Protein AF-A0AAN6GWL1-F1 (afdb_monomer)

Mean predicted aligned error: 5.34 Å

Nearest PDB structures (foldseek):
  1vqw-assembly1_B  TM=9.104E-01  e=9.915E-24  Schizosaccharomyces pombe
  6kbw-assembly1_B  TM=8.852E-01  e=2.634E-17  Myroides profundi
  5gsn-assembly2_D-3  TM=8.853E-01  e=5.146E-17  Roseovarius nubinhibens ISM
  2xlr-assembly2_A  TM=8.830E-01  e=5.812E-17  Methylophaga aminisulfidivorans
  7d4k-assembly1_B  TM=8.833E-01  e=1.005E-16  Candidatus Pelagibacter sp. HTCC7211

Structure (mmCIF, N/CA/C/O backbone):
data_AF-A0AAN6GWL1-F1
#
_entry.id   AF-A0AAN6GWL1-F1
#
loop_
_atom_site.group_PDB
_atom_site.id
_atom_site.type_symbol
_atom_site.label_atom_id
_atom_site.label_alt_id
_atom_site.label_comp_id
_atom_site.label_asym_id
_atom_site.label_entity_id
_atom_site.label_seq_id
_atom_site.pdbx_PDB_ins_code
_atom_site.Cartn_x
_atom_site.Cartn_y
_atom_site.Cartn_z
_atom_site.occupancy
_atom_site.B_iso_or_equiv
_atom_site.auth_seq_id
_atom_site.auth_comp_id
_atom_site.auth_asym_id
_atom_site.auth_atom_id
_atom_site.pdbx_PDB_model_num
ATOM 1 N N . MET A 1 1 ? 25.121 -14.081 9.096 1.00 38.06 1 MET A N 1
ATOM 2 C CA . MET A 1 1 ? 24.487 -14.448 7.811 1.00 38.06 1 MET A CA 1
ATOM 3 C C . MET A 1 1 ? 24.149 -13.140 7.116 1.00 38.06 1 MET A C 1
ATOM 5 O O . MET A 1 1 ? 23.561 -12.314 7.803 1.00 38.06 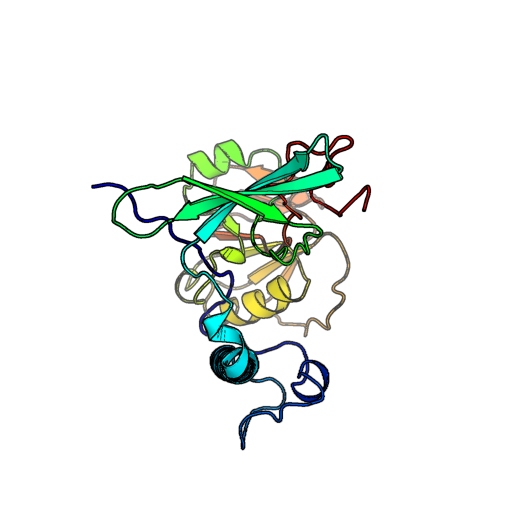1 MET A O 1
ATOM 9 N N . PRO A 1 2 ? 24.552 -12.877 5.863 1.00 47.34 2 PRO A N 1
ATOM 10 C CA . PRO A 1 2 ? 24.060 -11.688 5.172 1.00 47.34 2 PRO A CA 1
ATOM 11 C C . PRO A 1 2 ? 22.536 -11.805 5.034 1.00 47.34 2 PRO A C 1
ATOM 13 O O . PRO A 1 2 ? 22.039 -12.840 4.587 1.00 47.34 2 PRO A O 1
ATOM 16 N N . GLU A 1 3 ? 21.810 -10.794 5.511 1.00 56.44 3 GLU A N 1
ATOM 17 C CA . GLU A 1 3 ? 20.349 -10.732 5.437 1.00 56.44 3 GLU A CA 1
ATOM 18 C C . GLU A 1 3 ? 19.909 -10.745 3.969 1.00 56.44 3 GLU A C 1
ATOM 20 O O . GLU A 1 3 ? 20.404 -9.977 3.143 1.00 56.44 3 GLU A O 1
ATOM 25 N N . GLU A 1 4 ? 19.001 -11.656 3.624 1.00 60.06 4 GLU A N 1
ATOM 26 C CA . GLU A 1 4 ? 18.404 -11.692 2.293 1.00 60.06 4 GLU A CA 1
ATOM 27 C C . GLU A 1 4 ? 17.532 -10.449 2.101 1.00 60.06 4 GLU A C 1
ATOM 29 O O . GLU A 1 4 ? 16.714 -10.116 2.958 1.00 60.06 4 GLU A O 1
ATOM 34 N N . THR A 1 5 ? 17.698 -9.747 0.979 1.00 70.62 5 THR A N 1
ATOM 35 C CA . THR A 1 5 ? 16.850 -8.592 0.673 1.00 70.62 5 THR A CA 1
ATOM 36 C C . THR A 1 5 ? 15.437 -9.077 0.353 1.00 70.62 5 THR A C 1
ATOM 38 O O . THR A 1 5 ? 15.205 -9.714 -0.674 1.00 70.62 5 THR A O 1
ATOM 41 N N . VAL A 1 6 ? 14.483 -8.777 1.236 1.00 78.19 6 VAL A N 1
ATOM 42 C CA . VAL A 1 6 ? 13.072 -9.152 1.074 1.00 78.19 6 VAL A CA 1
ATOM 43 C C . VAL A 1 6 ? 12.289 -7.994 0.458 1.00 78.19 6 VAL A C 1
ATOM 45 O O . VAL A 1 6 ? 12.220 -6.904 1.023 1.00 78.19 6 VAL A O 1
ATOM 48 N N . PHE A 1 7 ? 11.638 -8.248 -0.678 1.00 86.75 7 PHE A N 1
ATOM 49 C CA . PHE A 1 7 ? 10.709 -7.311 -1.314 1.00 86.75 7 PHE A CA 1
ATOM 50 C C . PHE A 1 7 ? 9.275 -7.720 -0.987 1.00 86.75 7 PHE A C 1
ATOM 52 O O . PHE A 1 7 ? 8.747 -8.693 -1.523 1.00 86.75 7 PHE A O 1
ATOM 59 N N . MET A 1 8 ? 8.654 -6.995 -0.060 1.00 90.44 8 MET A N 1
ATOM 60 C CA . MET A 1 8 ? 7.329 -7.331 0.451 1.00 90.44 8 MET A CA 1
ATOM 61 C C . MET A 1 8 ? 6.217 -6.726 -0.414 1.00 90.44 8 MET A C 1
ATOM 63 O O . MET A 1 8 ? 6.145 -5.510 -0.580 1.00 90.44 8 MET A O 1
ATOM 67 N N . THR A 1 9 ? 5.312 -7.579 -0.895 1.00 94.62 9 THR A N 1
ATOM 68 C CA . THR A 1 9 ? 4.071 -7.166 -1.566 1.00 94.62 9 THR A CA 1
ATOM 69 C C . THR A 1 9 ? 3.021 -6.652 -0.564 1.00 94.62 9 THR A C 1
ATOM 71 O O . THR A 1 9 ? 2.968 -7.170 0.556 1.00 94.62 9 THR A O 1
ATOM 74 N N . PRO A 1 10 ? 2.183 -5.660 -0.924 1.00 96.44 10 PRO A N 1
ATOM 75 C CA . PRO A 1 10 ? 1.038 -5.239 -0.114 1.00 96.44 10 PRO A CA 1
ATOM 76 C C . PRO A 1 10 ? -0.204 -6.138 -0.267 1.00 96.44 10 PRO A C 1
ATOM 78 O O . PRO A 1 10 ? -1.204 -5.880 0.396 1.00 96.44 10 PRO A O 1
ATOM 81 N N . LEU A 1 11 ? -0.175 -7.149 -1.149 1.00 97.25 11 LEU A N 1
ATOM 82 C CA . LEU A 1 11 ? -1.297 -8.080 -1.339 1.00 97.25 11 LEU A CA 1
ATOM 83 C C . LEU A 1 11 ? -1.564 -8.900 -0.062 1.00 97.25 11 LEU A C 1
ATOM 85 O O . LEU A 1 11 ? -0.642 -9.190 0.707 1.00 97.25 11 LEU A O 1
ATOM 89 N N . TYR A 1 12 ? -2.821 -9.300 0.125 1.00 96.81 12 TYR A N 1
ATOM 90 C CA . TYR A 1 12 ? -3.314 -10.072 1.267 1.00 96.81 12 TYR A CA 1
ATOM 91 C C . TYR A 1 12 ? -4.193 -11.241 0.817 1.00 96.81 12 TYR A C 1
ATOM 93 O O . TYR A 1 12 ? -4.745 -11.221 -0.281 1.00 96.81 12 TYR A O 1
ATOM 101 N N . ASP A 1 13 ? -4.332 -12.244 1.682 1.00 95.44 13 ASP A N 1
ATOM 102 C CA . ASP A 1 13 ? -4.749 -13.607 1.324 1.00 95.44 13 ASP A CA 1
ATOM 103 C C . ASP A 1 13 ? -6.149 -13.704 0.705 1.00 95.44 13 ASP A C 1
ATOM 105 O O . ASP A 1 13 ? -6.431 -14.606 -0.076 1.00 95.44 13 ASP A O 1
ATOM 109 N N . ARG A 1 14 ? -7.058 -12.800 1.081 1.00 95.00 14 ARG A N 1
ATOM 110 C CA . ARG A 1 14 ? -8.447 -12.796 0.594 1.00 95.00 14 ARG A CA 1
ATOM 111 C C . ARG A 1 14 ? -8.706 -11.737 -0.478 1.00 95.00 14 ARG A C 1
ATOM 113 O O . ARG A 1 14 ? -9.862 -11.477 -0.784 1.00 95.00 14 ARG A O 1
ATOM 120 N N . LEU A 1 15 ? -7.661 -11.104 -1.016 1.00 97.00 15 LEU A N 1
ATOM 121 C CA . LEU A 1 15 ? -7.814 -10.015 -1.976 1.00 97.00 15 LEU A CA 1
ATOM 122 C C . LEU A 1 15 ? -8.441 -10.497 -3.292 1.00 97.00 15 LEU A C 1
ATOM 124 O O . LEU A 1 15 ? -7.884 -11.336 -4.010 1.00 97.00 15 LEU A O 1
ATOM 128 N N . GLU A 1 16 ? -9.542 -9.847 -3.644 1.00 96.44 16 GLU A N 1
ATOM 129 C CA . GLU A 1 16 ? -10.162 -9.865 -4.966 1.00 96.44 16 GLU A CA 1
ATOM 130 C C . GLU A 1 16 ? -9.967 -8.503 -5.637 1.00 96.44 16 GLU A C 1
ATOM 132 O O . GLU A 1 16 ? -9.710 -7.492 -4.976 1.00 96.44 16 GLU A O 1
ATOM 137 N N . THR A 1 17 ? -10.018 -8.457 -6.967 1.00 96.69 17 THR A N 1
ATOM 138 C CA . THR A 1 17 ? -9.869 -7.176 -7.660 1.00 96.69 17 THR A CA 1
ATOM 139 C C . THR A 1 17 ? -11.062 -6.270 -7.394 1.00 96.69 17 THR A C 1
ATOM 141 O O . THR A 1 17 ? -12.203 -6.705 -7.312 1.00 96.69 17 THR A O 1
ATOM 144 N N . ASN A 1 18 ? -10.814 -4.968 -7.322 1.00 94.81 18 ASN A N 1
ATOM 145 C CA . ASN A 1 18 ? -11.862 -3.950 -7.253 1.00 94.81 18 ASN A CA 1
ATOM 146 C C . ASN A 1 18 ? -12.232 -3.384 -8.639 1.00 94.81 18 ASN A C 1
ATOM 148 O O . ASN A 1 18 ? -13.049 -2.471 -8.736 1.00 94.81 18 ASN A O 1
ATOM 152 N N . ILE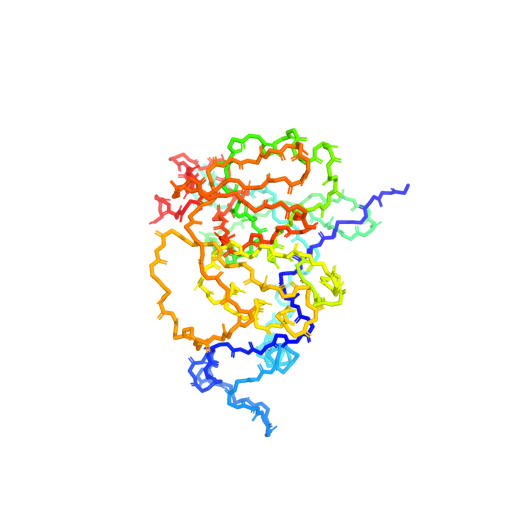 A 1 19 ? -11.623 -3.908 -9.708 1.00 94.31 19 ILE A N 1
ATOM 153 C CA . ILE A 1 19 ? -11.910 -3.574 -11.106 1.00 94.31 19 ILE A CA 1
ATOM 154 C C . ILE A 1 19 ? -12.378 -4.858 -11.807 1.00 94.31 19 ILE A C 1
ATOM 156 O O . ILE A 1 19 ? -11.738 -5.901 -11.623 1.00 94.31 19 ILE A O 1
ATOM 160 N N . PRO A 1 20 ? -13.468 -4.813 -12.599 1.00 96.25 20 PRO A N 1
ATOM 161 C CA . PRO A 1 20 ? -13.892 -5.951 -13.401 1.00 96.25 20 PRO A CA 1
ATOM 162 C C . PRO A 1 20 ? -12.782 -6.405 -14.348 1.00 96.25 20 PRO A C 1
ATOM 164 O O . PRO A 1 20 ? -12.128 -5.579 -14.989 1.00 96.25 20 PRO A O 1
ATOM 167 N N . ARG A 1 21 ? -12.607 -7.719 -14.491 1.00 95.38 21 ARG A N 1
ATOM 168 C CA . ARG A 1 21 ? -11.552 -8.309 -15.326 1.00 95.38 21 ARG A CA 1
ATOM 169 C C . ARG A 1 21 ? -11.522 -7.752 -16.756 1.00 95.38 21 ARG A C 1
ATOM 171 O O . ARG A 1 21 ? -10.447 -7.486 -17.286 1.00 95.38 21 ARG A O 1
ATOM 178 N N . ASP A 1 22 ? -12.692 -7.500 -17.339 1.00 91.81 22 ASP A N 1
ATOM 179 C CA . ASP A 1 22 ? -12.828 -7.083 -18.736 1.00 91.81 22 ASP A CA 1
ATOM 180 C C . ASP A 1 22 ? -12.376 -5.623 -18.939 1.00 91.81 22 ASP A C 1
ATOM 182 O O . ASP A 1 22 ? -12.117 -5.212 -20.063 1.00 91.81 22 ASP A O 1
ATOM 186 N N . LEU A 1 23 ? -12.246 -4.846 -17.852 1.00 96.19 23 LEU A N 1
ATOM 187 C CA . LEU A 1 23 ? -11.745 -3.468 -17.874 1.00 96.19 23 LEU A CA 1
ATOM 188 C C . LEU A 1 23 ? -10.256 -3.351 -17.529 1.00 96.19 23 LEU A C 1
ATOM 190 O O . LEU A 1 23 ? -9.635 -2.359 -17.899 1.00 96.19 23 LEU A O 1
ATOM 194 N N . MET A 1 24 ? -9.687 -4.314 -16.798 1.00 95.88 24 MET A N 1
ATOM 195 C CA . MET A 1 24 ? -8.281 -4.259 -16.361 1.00 95.88 24 MET A CA 1
ATOM 196 C C . MET A 1 24 ? -7.328 -5.133 -17.187 1.00 95.88 24 MET A C 1
ATOM 198 O O . MET A 1 24 ? -6.116 -5.024 -17.018 1.00 95.88 24 MET A O 1
ATOM 202 N N . GLY A 1 25 ? -7.853 -6.036 -18.020 1.00 95.44 25 GLY A N 1
ATOM 203 C CA . GLY A 1 25 ? -7.045 -6.906 -18.875 1.00 95.44 25 GLY A CA 1
ATOM 204 C C . GLY A 1 25 ? -6.354 -6.153 -20.016 1.00 95.44 25 GLY A C 1
ATOM 205 O O . GLY A 1 25 ? -6.826 -5.111 -20.468 1.00 95.44 25 GLY A O 1
ATOM 206 N N . PHE A 1 26 ? -5.246 -6.710 -20.504 1.00 96.12 26 PHE A N 1
ATOM 207 C CA . PHE A 1 26 ? -4.648 -6.311 -21.776 1.00 96.12 26 PHE A CA 1
ATOM 208 C C . PHE A 1 26 ? -5.586 -6.676 -22.932 1.00 96.12 26 PHE A C 1
ATOM 210 O O . PHE A 1 26 ? -6.284 -7.689 -22.885 1.00 96.12 26 PHE A O 1
ATOM 217 N N . SER A 1 27 ? -5.606 -5.848 -23.978 1.00 95.44 27 SER A N 1
ATOM 218 C CA . SER A 1 27 ? -6.573 -5.966 -25.079 1.00 95.44 27 SER A CA 1
ATOM 219 C C . SER A 1 27 ? -6.343 -7.162 -26.009 1.00 95.44 27 SER A C 1
ATOM 221 O O . SER A 1 27 ? -7.194 -7.454 -26.843 1.00 95.44 27 SER A O 1
ATOM 223 N N . ASP A 1 28 ? -5.192 -7.817 -25.907 1.00 96.38 28 ASP A N 1
ATOM 224 C CA . ASP A 1 28 ? -4.700 -8.880 -26.789 1.00 96.38 28 ASP A CA 1
ATOM 225 C C . ASP A 1 28 ? -4.452 -10.216 -26.063 1.00 96.38 28 ASP A C 1
ATOM 227 O O . ASP A 1 28 ? -3.989 -11.175 -26.682 1.00 96.38 28 ASP A O 1
ATOM 231 N N . LEU A 1 29 ? -4.805 -10.321 -24.774 1.00 95.62 29 LEU A N 1
ATOM 232 C CA . LEU A 1 29 ? -4.764 -11.578 -24.027 1.00 95.62 29 LEU A CA 1
ATOM 233 C C . LEU A 1 29 ? -6.062 -11.824 -23.258 1.00 95.62 29 LEU A C 1
ATOM 235 O O . LEU A 1 29 ? -6.386 -11.111 -22.306 1.00 95.62 29 LEU A O 1
ATOM 239 N N . ASP A 1 30 ? -6.726 -12.928 -23.594 1.00 95.12 30 ASP A N 1
ATOM 240 C CA . ASP A 1 30 ? -7.914 -13.392 -22.885 1.00 95.12 30 ASP A CA 1
ATOM 241 C C . ASP A 1 30 ? -7.601 -13.894 -21.465 1.00 95.12 30 ASP A C 1
ATOM 243 O O . ASP A 1 30 ? -6.621 -14.616 -21.200 1.00 95.12 30 ASP A O 1
ATOM 247 N N . TRP A 1 31 ? -8.514 -13.578 -20.545 1.00 95.44 31 TRP A N 1
ATOM 248 C CA . TRP A 1 31 ? -8.533 -14.140 -19.196 1.00 95.44 31 TRP A CA 1
ATOM 249 C C . TRP A 1 31 ? -8.662 -15.671 -19.221 1.00 95.44 31 TRP A C 1
ATOM 251 O O . TRP A 1 31 ? -9.271 -16.232 -20.137 1.00 95.44 31 TRP A O 1
ATOM 261 N N . PRO A 1 32 ? -8.127 -16.387 -18.210 1.00 90.75 32 PRO A N 1
ATOM 262 C CA . PRO A 1 32 ? -8.401 -17.811 -18.047 1.00 90.75 32 PRO A CA 1
ATOM 263 C C . PRO A 1 32 ? -9.909 -18.101 -18.073 1.00 90.75 32 PRO A C 1
ATOM 265 O O . PRO A 1 32 ? -10.706 -17.327 -17.528 1.00 90.75 32 PRO A O 1
ATOM 268 N N . LYS A 1 33 ? -10.294 -19.232 -18.679 1.00 87.06 33 LYS A N 1
ATOM 269 C CA . LYS A 1 33 ? -11.686 -19.707 -18.662 1.00 87.06 33 LYS A CA 1
ATOM 270 C C . LYS A 1 33 ? -12.183 -19.787 -17.215 1.00 87.06 33 LYS A C 1
ATOM 272 O O . LYS A 1 33 ? -11.402 -20.078 -16.314 1.00 87.06 33 LYS A O 1
ATOM 277 N N . ASP A 1 34 ? -13.460 -19.479 -17.007 1.00 88.94 34 ASP A N 1
ATOM 278 C CA . ASP A 1 34 ? -14.118 -19.504 -15.692 1.00 88.94 34 ASP A CA 1
ATOM 279 C C . ASP A 1 34 ? -13.546 -18.532 -14.645 1.00 88.94 34 ASP A C 1
ATOM 281 O O . ASP A 1 34 ? -13.831 -18.657 -13.454 1.00 88.94 34 ASP A O 1
ATOM 285 N N . SER A 1 35 ? -12.779 -17.517 -15.067 1.00 93.12 35 SER A N 1
ATOM 286 C CA . SER A 1 35 ? -12.409 -16.424 -14.163 1.00 93.12 35 SER A CA 1
ATOM 287 C C . SER A 1 35 ? -13.675 -15.793 -13.551 1.00 93.12 35 SER A C 1
ATOM 289 O O . SER A 1 35 ? -14.750 -15.788 -14.154 1.00 93.12 35 SER A O 1
ATOM 291 N N . GLN A 1 36 ? -13.569 -15.226 -12.355 1.00 94.69 36 GLN A N 1
ATOM 292 C CA . GLN A 1 36 ? -14.661 -14.429 -11.784 1.00 94.69 36 GLN A CA 1
ATOM 293 C C . GLN A 1 36 ? -14.702 -13.042 -12.445 1.00 94.69 36 GLN A C 1
ATOM 295 O O . GLN A 1 36 ? -13.728 -12.642 -13.087 1.00 94.69 36 GLN A O 1
ATOM 300 N N . LEU A 1 37 ? -15.809 -12.301 -12.297 1.00 96.56 37 LEU A N 1
ATOM 301 C CA . LEU A 1 37 ? -15.874 -10.902 -12.750 1.00 96.56 37 LEU A CA 1
ATOM 302 C C . LEU A 1 37 ? -14.821 -10.046 -12.026 1.00 96.56 37 LEU A C 1
ATOM 304 O O . LEU A 1 37 ? -14.142 -9.247 -12.662 1.00 96.56 37 LEU A O 1
ATOM 308 N N . PHE A 1 38 ? -14.662 -10.284 -10.724 1.00 97.06 38 PHE A N 1
ATOM 309 C CA . PHE A 1 38 ? -13.627 -9.724 -9.860 1.00 97.06 38 PHE A CA 1
ATOM 310 C C . PHE A 1 38 ? -12.714 -10.869 -9.394 1.00 97.06 38 PHE A C 1
ATOM 312 O O . PHE A 1 38 ? -12.995 -11.511 -8.384 1.00 97.06 38 PHE A O 1
ATOM 319 N N . PRO A 1 39 ? -11.701 -11.257 -10.187 1.00 96.88 39 PRO A N 1
ATOM 320 C CA . PRO A 1 39 ? -10.871 -12.415 -9.876 1.00 96.88 39 PRO A CA 1
ATOM 321 C C . PRO A 1 39 ? -10.019 -12.210 -8.617 1.00 96.88 39 PRO A C 1
ATOM 323 O O . PRO A 1 39 ? -9.687 -11.089 -8.233 1.00 96.88 39 PRO A O 1
ATOM 326 N N . ARG A 1 40 ? -9.595 -13.322 -8.008 1.00 96.62 40 ARG A N 1
ATOM 327 C CA . ARG A 1 40 ? -8.600 -13.311 -6.929 1.00 96.62 40 ARG A CA 1
ATOM 328 C C . ARG A 1 40 ? -7.206 -12.983 -7.446 1.00 96.62 40 ARG A C 1
ATOM 330 O O . ARG A 1 40 ? -6.895 -13.197 -8.625 1.00 96.62 40 ARG A O 1
ATOM 337 N N . HIS A 1 41 ? -6.344 -12.509 -6.551 1.00 96.38 41 HIS A N 1
ATOM 338 C CA . HIS A 1 41 ? -4.986 -12.097 -6.900 1.00 96.38 41 HIS A CA 1
ATOM 339 C C . HIS A 1 41 ? -4.140 -13.221 -7.532 1.00 96.38 41 HIS A C 1
ATOM 341 O O . HIS A 1 41 ? -3.246 -12.931 -8.328 1.00 96.38 41 HIS A O 1
ATOM 347 N N . GLU A 1 42 ? -4.406 -14.499 -7.249 1.00 96.25 42 GLU A N 1
ATOM 348 C CA . GLU A 1 42 ? -3.706 -15.629 -7.874 1.00 96.25 42 GLU A CA 1
ATOM 349 C C . GLU A 1 42 ? -4.067 -15.791 -9.352 1.00 96.25 42 GLU A C 1
ATOM 351 O O . GLU A 1 42 ? -3.187 -16.052 -10.173 1.00 96.25 42 GLU A O 1
ATOM 356 N N . THR A 1 43 ? -5.336 -15.584 -9.717 1.00 96.75 43 THR A N 1
ATOM 357 C CA . THR A 1 43 ? -5.773 -15.596 -11.121 1.00 96.75 43 THR A CA 1
ATOM 358 C C . THR A 1 43 ? -5.129 -14.447 -11.894 1.00 96.75 43 THR A C 1
ATOM 360 O O . THR A 1 43 ? -4.682 -14.639 -13.025 1.00 96.75 43 THR A O 1
ATOM 363 N N . VAL A 1 44 ? -5.016 -13.267 -11.275 1.00 97.38 44 VAL A N 1
ATOM 364 C CA . VAL A 1 44 ? -4.313 -12.114 -11.861 1.00 97.38 44 VAL A CA 1
ATOM 365 C C . VAL A 1 44 ? -2.816 -12.395 -12.015 1.00 97.38 44 VAL A C 1
ATOM 367 O O . VAL A 1 44 ? -2.237 -12.082 -13.052 1.00 97.38 44 VAL A O 1
ATOM 370 N N . LEU A 1 45 ? -2.182 -13.028 -11.023 1.00 96.62 45 LEU A N 1
ATOM 371 C CA . LEU A 1 45 ? -0.773 -13.417 -11.108 1.00 96.62 45 LEU A CA 1
ATOM 372 C C . LEU A 1 45 ? -0.523 -14.376 -12.276 1.00 96.62 45 LEU A C 1
ATOM 374 O O . LEU A 1 45 ? 0.453 -14.201 -13.004 1.00 96.62 45 LEU A O 1
ATOM 378 N N . GLU A 1 46 ? -1.385 -15.374 -12.465 1.00 96.00 46 GLU A N 1
ATOM 379 C CA . GLU A 1 46 ? -1.280 -16.299 -13.596 1.00 96.00 46 GLU A CA 1
ATOM 380 C C . GLU A 1 46 ? -1.480 -15.581 -14.936 1.00 96.00 46 GLU A C 1
ATOM 382 O O . GLU A 1 46 ? -0.713 -15.789 -15.875 1.00 96.00 46 GLU A O 1
ATOM 387 N N . TYR A 1 47 ? -2.452 -14.669 -15.012 1.00 97.31 47 TYR A N 1
ATOM 388 C CA . TYR A 1 47 ? -2.677 -13.833 -16.189 1.00 97.31 47 TYR A CA 1
ATOM 389 C C . TYR A 1 47 ? -1.435 -13.004 -16.563 1.00 97.31 47 TYR A C 1
ATOM 391 O O . TYR A 1 47 ? -0.965 -13.077 -17.698 1.00 97.31 47 TYR A O 1
ATOM 399 N N . ILE A 1 48 ? -0.838 -12.294 -15.599 1.00 96.75 48 ILE A N 1
ATOM 400 C CA . ILE A 1 48 ? 0.379 -11.491 -15.814 1.00 96.75 48 ILE A CA 1
ATOM 401 C C . ILE A 1 48 ? 1.568 -12.382 -16.201 1.00 96.75 48 ILE A C 1
ATOM 403 O O . ILE A 1 48 ? 2.353 -12.025 -17.079 1.00 96.75 48 ILE A O 1
ATOM 407 N N . LYS A 1 49 ? 1.710 -13.558 -15.576 1.00 96.62 49 LYS A N 1
ATOM 408 C CA . LYS A 1 49 ? 2.777 -14.515 -15.903 1.00 96.62 49 LYS A CA 1
ATOM 409 C C . LYS A 1 49 ? 2.700 -15.011 -17.340 1.00 96.62 49 LYS A C 1
ATOM 411 O O . LYS A 1 49 ? 3.763 -15.166 -17.937 1.00 96.62 49 LYS A O 1
ATOM 416 N N . ARG A 1 50 ? 1.488 -15.270 -17.846 1.00 96.75 50 ARG A N 1
ATOM 417 C CA . ARG A 1 50 ? 1.231 -15.655 -19.241 1.00 96.75 50 ARG A CA 1
ATOM 418 C C . ARG A 1 50 ? 1.532 -14.504 -20.191 1.00 96.75 50 ARG A C 1
ATOM 420 O O . ARG A 1 50 ? 2.191 -14.724 -21.197 1.00 96.75 50 ARG A O 1
ATOM 427 N N . TYR A 1 51 ? 1.085 -13.298 -19.847 1.00 97.25 51 TYR A N 1
ATOM 428 C CA . TYR A 1 51 ? 1.303 -12.113 -20.672 1.00 97.25 51 TYR A CA 1
ATOM 429 C C . TYR A 1 51 ? 2.787 -11.780 -20.848 1.00 97.25 51 TYR A C 1
ATOM 431 O O . TYR A 1 51 ? 3.204 -11.384 -21.922 1.00 97.25 51 TYR A O 1
ATOM 439 N N . ALA A 1 52 ? 3.598 -11.972 -19.806 1.00 97.25 52 ALA A N 1
ATOM 440 C CA . ALA A 1 52 ? 5.023 -11.657 -19.854 1.00 97.25 52 ALA A CA 1
ATOM 441 C C . ALA A 1 52 ? 5.901 -12.756 -20.483 1.00 97.25 52 ALA A C 1
ATOM 443 O O . ALA A 1 52 ? 7.115 -12.573 -20.541 1.00 97.25 52 ALA A O 1
ATOM 444 N N . GLU A 1 53 ? 5.348 -13.918 -20.855 1.00 96.94 53 GLU A N 1
ATOM 445 C CA . GLU A 1 53 ? 6.128 -15.126 -21.174 1.00 96.94 53 GLU A CA 1
ATOM 446 C C . GLU A 1 53 ? 7.105 -14.926 -22.342 1.00 96.94 53 GLU A C 1
ATOM 448 O O . GLU A 1 53 ? 8.267 -15.327 -22.255 1.00 96.94 53 GLU A O 1
ATOM 453 N N . ASP A 1 54 ? 6.668 -14.249 -23.399 1.00 96.94 54 ASP A N 1
ATOM 454 C CA . ASP A 1 54 ? 7.460 -13.979 -24.600 1.00 96.94 54 ASP A CA 1
ATOM 455 C C . ASP A 1 54 ? 8.633 -13.020 -24.343 1.00 96.94 54 ASP A C 1
ATOM 457 O O . ASP A 1 54 ? 9.691 -13.173 -24.953 1.00 96.94 54 ASP A O 1
ATOM 461 N N . ILE A 1 55 ? 8.506 -12.098 -23.386 1.00 97.12 55 ILE A N 1
ATOM 462 C CA . ILE A 1 55 ? 9.552 -11.131 -23.020 1.00 97.12 55 ILE A CA 1
ATOM 463 C C . ILE A 1 55 ? 10.404 -11.555 -21.821 1.00 97.12 55 ILE A C 1
ATOM 465 O O . ILE A 1 55 ? 11.360 -10.854 -21.485 1.00 97.12 55 ILE A O 1
ATOM 469 N N . ARG A 1 56 ? 10.125 -12.691 -21.165 1.00 96.81 56 ARG A N 1
ATOM 470 C CA . ARG A 1 56 ? 10.864 -13.112 -19.952 1.00 96.81 56 ARG A CA 1
ATOM 471 C C . ARG A 1 56 ? 12.372 -13.162 -20.137 1.00 96.81 56 ARG A C 1
ATOM 473 O O . ARG A 1 56 ? 13.110 -12.830 -19.215 1.00 96.81 56 ARG A O 1
ATOM 480 N N . HIS A 1 57 ? 12.822 -13.560 -21.322 1.00 97.12 57 HIS A N 1
ATOM 481 C CA . HIS A 1 57 ? 14.238 -13.655 -21.667 1.00 97.12 57 HIS A CA 1
ATOM 482 C C . HIS A 1 57 ? 14.957 -12.291 -21.699 1.00 97.12 57 HIS A C 1
ATOM 484 O O . HIS A 1 57 ? 16.184 -12.252 -21.643 1.00 97.12 57 HIS A O 1
ATOM 490 N N . LEU A 1 58 ? 14.211 -11.183 -21.754 1.00 97.62 58 LEU A N 1
ATOM 491 C CA . LEU A 1 58 ? 14.729 -9.814 -21.696 1.00 97.62 58 LEU A CA 1
ATOM 492 C C . LEU A 1 58 ? 14.822 -9.277 -20.256 1.00 97.62 58 LEU A C 1
ATOM 494 O O . LEU A 1 58 ? 15.453 -8.247 -20.022 1.00 97.62 58 LEU A O 1
ATOM 498 N N . ILE A 1 59 ? 14.200 -9.949 -19.281 1.00 97.00 59 ILE A N 1
ATOM 499 C CA . ILE A 1 59 ? 14.083 -9.465 -17.902 1.00 97.00 59 ILE A CA 1
ATOM 500 C C . ILE A 1 59 ? 15.253 -9.973 -17.055 1.00 97.00 59 ILE A C 1
ATOM 502 O O . ILE A 1 59 ? 15.484 -11.175 -16.919 1.00 97.00 59 ILE A O 1
ATOM 506 N N . ARG A 1 60 ? 15.950 -9.047 -16.390 1.00 94.50 60 ARG A N 1
ATOM 507 C CA . ARG A 1 60 ? 16.965 -9.369 -15.378 1.00 94.50 60 ARG A CA 1
ATOM 508 C C . ARG A 1 60 ? 16.336 -9.385 -13.985 1.00 94.50 60 ARG A C 1
ATOM 510 O O . ARG A 1 60 ? 16.160 -8.350 -13.346 1.00 94.50 60 ARG A O 1
ATOM 517 N N . TYR A 1 61 ? 15.946 -10.573 -13.531 1.00 93.00 61 TYR A N 1
ATOM 518 C CA . TYR A 1 61 ? 15.405 -10.773 -12.184 1.00 93.00 61 TYR A CA 1
ATOM 519 C C . TYR A 1 61 ? 16.489 -10.661 -11.107 1.00 93.00 61 TYR A C 1
ATOM 521 O O . TYR A 1 61 ? 17.664 -10.889 -11.372 1.00 93.00 61 TYR A O 1
ATOM 529 N N . LYS A 1 62 ? 16.073 -10.387 -9.860 1.00 90.94 62 LYS A N 1
ATOM 530 C CA . LYS A 1 62 ? 16.978 -10.229 -8.701 1.00 90.94 62 LYS A CA 1
ATOM 531 C C . LYS A 1 62 ? 18.045 -9.150 -8.927 1.00 90.94 62 LYS A C 1
ATOM 533 O O . LYS A 1 62 ? 19.151 -9.237 -8.405 1.00 90.94 62 LYS A O 1
ATOM 538 N N . THR A 1 63 ? 17.689 -8.111 -9.674 1.00 93.25 63 THR A N 1
ATOM 539 C CA . THR A 1 63 ? 18.552 -6.972 -9.970 1.00 93.25 63 THR A CA 1
ATOM 540 C C . THR A 1 63 ? 17.888 -5.705 -9.444 1.00 93.25 63 THR A C 1
ATOM 542 O O . THR A 1 63 ? 16.831 -5.303 -9.923 1.00 93.25 63 THR A O 1
ATOM 545 N N . GLN A 1 64 ? 18.485 -5.083 -8.430 1.00 93.69 64 GLN A N 1
ATOM 546 C CA . GLN A 1 64 ? 18.024 -3.809 -7.885 1.00 93.69 64 GLN A CA 1
ATOM 547 C C . GLN A 1 64 ? 18.715 -2.659 -8.618 1.00 93.69 64 GLN A C 1
ATOM 549 O O . GLN A 1 64 ? 19.942 -2.614 -8.668 1.00 93.69 64 GLN A O 1
ATOM 554 N N . VAL A 1 65 ? 17.943 -1.702 -9.132 1.00 95.62 65 VAL A N 1
ATOM 555 C CA . VAL A 1 65 ? 18.484 -0.430 -9.630 1.00 95.62 65 VAL A CA 1
ATOM 556 C C . VAL A 1 65 ? 18.819 0.468 -8.438 1.00 95.62 65 VAL A C 1
ATOM 558 O O . VAL A 1 65 ? 17.976 0.692 -7.569 1.00 95.62 65 VAL A O 1
ATOM 561 N N . LEU A 1 66 ? 20.059 0.948 -8.383 1.00 94.06 66 LEU A N 1
ATOM 562 C CA . LEU A 1 66 ? 20.596 1.773 -7.299 1.00 94.06 66 LEU A CA 1
ATOM 563 C C . LEU A 1 66 ? 20.656 3.256 -7.659 1.00 94.06 66 LEU A C 1
ATOM 565 O O . LEU A 1 66 ? 20.479 4.099 -6.781 1.00 94.06 66 LEU A O 1
ATOM 569 N N . ASP A 1 67 ? 20.960 3.559 -8.920 1.00 95.50 67 ASP A N 1
ATOM 570 C CA . ASP A 1 67 ? 21.106 4.922 -9.423 1.00 95.50 67 ASP A CA 1
ATOM 571 C C . ASP A 1 67 ? 20.846 4.959 -10.931 1.00 95.50 67 ASP A C 1
ATOM 573 O O . ASP A 1 67 ? 21.198 4.021 -11.652 1.00 95.50 67 ASP A O 1
ATOM 577 N N . VAL A 1 68 ? 20.230 6.038 -11.395 1.00 96.25 68 VAL A N 1
ATOM 578 C CA . VAL A 1 68 ? 20.035 6.361 -12.804 1.00 96.25 68 VAL A CA 1
ATOM 579 C C . VAL A 1 68 ? 20.353 7.840 -12.980 1.00 96.25 68 VAL A C 1
ATOM 581 O O . VAL A 1 68 ? 19.700 8.688 -12.374 1.00 96.25 68 VAL A O 1
ATOM 584 N N . CYS A 1 69 ? 21.340 8.151 -13.814 1.00 94.38 69 CYS A N 1
ATOM 585 C CA . CYS A 1 69 ? 21.781 9.523 -14.057 1.00 94.38 69 CYS A CA 1
ATOM 586 C C . CYS A 1 69 ? 22.153 9.758 -15.519 1.00 94.38 69 CYS A C 1
ATOM 588 O O . CYS A 1 69 ? 22.606 8.847 -16.217 1.00 94.38 69 CYS A O 1
ATOM 590 N N . LEU A 1 70 ? 21.982 11.004 -15.963 1.00 92.94 70 LEU A N 1
ATOM 591 C CA . LEU A 1 70 ? 22.434 11.441 -17.275 1.00 92.94 70 LEU A CA 1
ATOM 592 C C . LEU A 1 70 ? 23.960 11.599 -17.272 1.00 92.94 70 LEU A C 1
ATOM 594 O O . LEU A 1 70 ? 24.555 12.112 -16.322 1.00 92.94 70 LEU A O 1
ATOM 598 N N . THR A 1 71 ? 24.599 11.126 -18.330 1.00 92.00 71 THR A N 1
ATOM 599 C CA . THR A 1 71 ? 26.034 11.249 -18.568 1.00 92.00 71 THR A CA 1
ATOM 600 C C . THR A 1 71 ? 26.351 12.487 -19.409 1.00 92.00 71 THR A C 1
ATOM 602 O O . THR A 1 71 ? 25.465 13.092 -20.011 1.00 92.00 71 THR A O 1
ATOM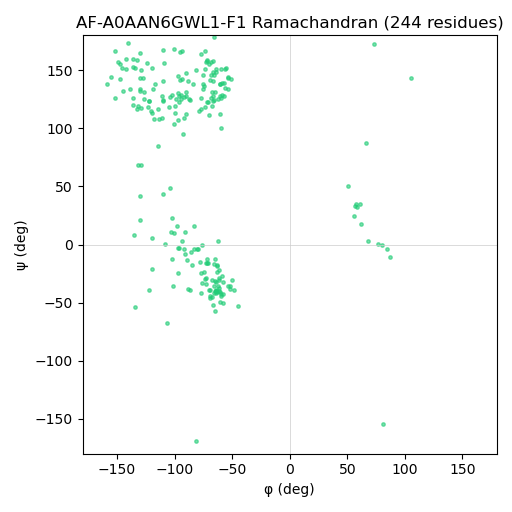 605 N N . GLU A 1 72 ? 27.630 12.868 -19.473 1.00 91.12 72 GLU A N 1
ATOM 606 C CA . GLU A 1 72 ? 28.087 14.017 -20.275 1.00 91.12 72 GLU A CA 1
ATOM 607 C C . GLU A 1 72 ? 27.814 13.842 -21.780 1.00 91.12 72 GLU A C 1
ATOM 609 O O . GLU A 1 72 ? 27.574 14.821 -22.480 1.00 91.12 72 GLU A O 1
ATOM 614 N N . ASP A 1 73 ? 27.789 12.601 -22.275 1.00 92.94 73 ASP A N 1
ATOM 615 C CA . ASP A 1 73 ? 27.439 12.241 -23.655 1.00 92.94 73 ASP A CA 1
ATOM 616 C C . ASP A 1 73 ? 25.921 12.131 -23.900 1.00 92.94 73 ASP A C 1
ATOM 618 O O . ASP A 1 73 ? 25.501 11.576 -24.913 1.00 92.94 73 ASP A O 1
ATOM 622 N N . ALA A 1 74 ? 25.095 12.673 -22.997 1.00 92.56 74 ALA A N 1
ATOM 623 C CA . ALA A 1 74 ? 23.633 12.683 -23.083 1.00 92.56 74 ALA A CA 1
ATOM 624 C C . ALA A 1 74 ? 22.991 11.283 -23.165 1.00 92.56 74 ALA A C 1
ATOM 626 O O . ALA A 1 74 ? 21.932 11.107 -23.770 1.00 92.56 74 ALA A O 1
ATOM 627 N N . ARG A 1 75 ? 23.612 10.286 -22.524 1.00 96.19 75 ARG A N 1
ATOM 628 C CA . ARG A 1 75 ? 23.066 8.933 -22.344 1.00 96.19 75 ARG A CA 1
ATOM 629 C C . ARG A 1 75 ? 22.708 8.702 -20.880 1.00 96.19 75 ARG A C 1
ATOM 631 O O . ARG A 1 75 ? 23.080 9.466 -19.995 1.00 96.19 75 ARG A O 1
ATOM 638 N N . TRP A 1 76 ? 21.978 7.635 -20.597 1.00 96.31 76 TRP A N 1
ATOM 639 C CA . TRP A 1 76 ? 21.593 7.268 -19.239 1.00 96.31 76 TRP A CA 1
ATOM 640 C C . TRP A 1 76 ? 22.494 6.173 -18.703 1.00 96.31 76 TRP A C 1
ATOM 642 O O . TRP A 1 76 ? 22.514 5.070 -19.244 1.00 96.31 76 TRP A O 1
ATOM 652 N N . ARG A 1 77 ? 23.203 6.445 -17.610 1.00 96.94 77 ARG A N 1
ATOM 653 C CA . ARG A 1 77 ? 23.918 5.425 -16.843 1.00 96.94 77 ARG A CA 1
ATOM 654 C C . ARG A 1 77 ? 22.971 4.821 -15.821 1.00 96.94 77 ARG A C 1
ATOM 656 O O . ARG A 1 77 ? 22.405 5.545 -15.006 1.00 96.94 77 ARG A O 1
ATOM 663 N N . VAL A 1 78 ? 22.832 3.502 -15.841 1.00 97.50 78 VAL A N 1
ATOM 664 C CA . VAL A 1 78 ? 22.020 2.743 -14.889 1.00 97.50 78 VAL A CA 1
ATOM 665 C C . VAL A 1 78 ? 22.946 1.870 -14.060 1.00 97.50 78 VAL A C 1
ATOM 667 O O . VAL A 1 78 ? 23.603 0.965 -14.578 1.00 97.50 78 VAL A O 1
ATOM 670 N N . LYS A 1 79 ? 22.982 2.134 -12.757 1.00 96.44 79 LYS A N 1
ATOM 671 C CA . LYS A 1 79 ? 23.723 1.345 -11.781 1.00 96.44 79 LYS A CA 1
ATOM 672 C C . LYS A 1 79 ? 22.799 0.333 -11.128 1.00 96.44 79 LYS A C 1
ATOM 674 O O . LYS A 1 79 ? 21.754 0.692 -10.584 1.00 96.44 79 LYS A O 1
ATOM 679 N N . THR A 1 80 ? 23.198 -0.931 -11.131 1.00 95.56 80 THR A N 1
ATOM 680 C CA . THR A 1 80 ? 22.413 -2.037 -10.583 1.00 95.56 80 THR A CA 1
ATOM 681 C C . THR A 1 80 ? 23.224 -2.909 -9.636 1.00 95.56 80 THR A C 1
ATOM 683 O O . THR A 1 80 ? 24.451 -2.834 -9.598 1.00 95.56 80 THR A O 1
ATOM 686 N N . ARG A 1 81 ? 22.531 -3.735 -8.854 1.00 92.31 81 ARG A N 1
ATOM 687 C CA . ARG A 1 81 ? 23.110 -4.708 -7.930 1.00 92.31 81 ARG A CA 1
ATOM 688 C C . ARG A 1 81 ? 22.337 -6.017 -7.984 1.00 92.31 81 ARG A C 1
ATOM 690 O O . ARG A 1 81 ? 21.109 -6.006 -7.898 1.00 92.31 81 ARG A O 1
ATOM 697 N N . ASP A 1 82 ? 23.054 -7.132 -8.063 1.00 90.31 82 ASP A N 1
ATOM 698 C CA . ASP A 1 82 ? 22.469 -8.456 -7.841 1.00 90.31 82 ASP A CA 1
ATOM 699 C C . ASP A 1 82 ? 22.134 -8.629 -6.348 1.00 90.31 82 ASP A C 1
ATOM 701 O O . ASP A 1 82 ? 22.996 -8.461 -5.481 1.00 90.31 82 ASP A O 1
ATOM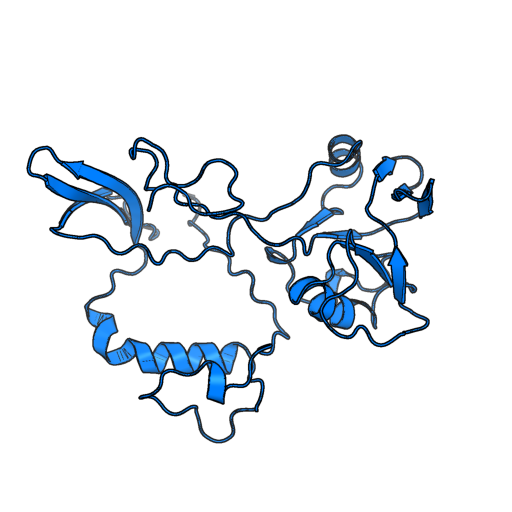 705 N N . VAL A 1 83 ? 20.865 -8.913 -6.047 1.00 88.31 83 VAL A N 1
ATOM 706 C CA . VAL A 1 83 ? 20.353 -9.108 -4.676 1.00 88.31 83 VAL A CA 1
ATOM 707 C C . VAL A 1 83 ? 20.194 -10.587 -4.303 1.00 88.31 83 VAL A C 1
ATOM 709 O O . VAL A 1 83 ? 19.597 -10.917 -3.277 1.00 88.31 83 VAL A O 1
ATOM 712 N N . SER A 1 84 ? 20.705 -11.506 -5.120 1.00 83.06 84 SER A N 1
ATOM 713 C CA . SER A 1 84 ? 20.784 -12.924 -4.788 1.00 83.06 84 SER A CA 1
ATOM 714 C C . SER A 1 84 ? 21.868 -13.201 -3.735 1.00 83.06 84 SER A C 1
ATOM 716 O O . SER A 1 84 ? 22.808 -12.434 -3.536 1.00 83.06 84 SER A O 1
ATOM 718 N N . ARG A 1 85 ? 21.728 -14.323 -3.015 1.00 64.12 85 ARG A N 1
ATOM 719 C CA . ARG A 1 85 ? 22.521 -14.683 -1.821 1.00 64.12 85 ARG A CA 1
ATOM 720 C C . ARG A 1 85 ? 24.037 -14.867 -2.052 1.00 64.12 85 ARG A C 1
ATOM 722 O O . ARG A 1 85 ? 24.731 -15.245 -1.109 1.00 64.12 85 ARG A O 1
ATOM 729 N N . GLN A 1 86 ? 24.574 -14.650 -3.254 1.00 57.06 86 GLN A N 1
ATOM 730 C CA . GLN A 1 86 ? 25.993 -14.866 -3.551 1.00 57.06 86 GLN A CA 1
ATOM 731 C C . GLN A 1 86 ? 26.615 -13.694 -4.311 1.00 57.06 86 GLN A C 1
ATOM 733 O O . GLN A 1 86 ? 26.280 -13.448 -5.459 1.00 57.06 86 GLN A O 1
ATOM 738 N N . GLY A 1 87 ? 27.592 -13.042 -3.672 1.00 59.78 87 GLY A N 1
ATOM 739 C CA . GLY A 1 87 ? 28.483 -12.071 -4.305 1.00 59.78 87 GLY A CA 1
ATOM 740 C C . GLY A 1 87 ? 27.769 -10.808 -4.773 1.00 59.78 87 GLY A C 1
ATOM 741 O O . GLY A 1 87 ? 27.403 -10.701 -5.935 1.00 59.78 87 GLY A O 1
ATOM 742 N N . VAL A 1 88 ? 27.640 -9.825 -3.877 1.00 66.94 88 VAL A N 1
ATOM 743 C CA . VAL A 1 88 ? 27.144 -8.485 -4.218 1.00 66.94 88 VAL A CA 1
ATOM 744 C C . VAL A 1 88 ? 28.074 -7.875 -5.266 1.00 66.94 88 VAL A C 1
ATOM 746 O O . VAL A 1 88 ? 29.160 -7.397 -4.940 1.00 66.94 88 VAL A O 1
ATOM 749 N N . LYS A 1 89 ? 27.665 -7.925 -6.532 1.00 81.12 89 LYS A N 1
ATOM 750 C CA . LYS A 1 89 ? 28.332 -7.228 -7.627 1.00 81.12 89 LYS A CA 1
ATOM 751 C C . LYS A 1 89 ? 27.431 -6.109 -8.105 1.00 81.12 89 LYS A C 1
ATOM 753 O O . LYS A 1 89 ? 26.245 -6.311 -8.369 1.00 81.12 89 LYS A O 1
ATOM 758 N N . GLU A 1 90 ? 28.014 -4.922 -8.162 1.00 91.75 90 GLU A N 1
ATOM 759 C CA . GLU A 1 90 ? 27.396 -3.779 -8.810 1.00 91.75 90 GLU A CA 1
ATOM 760 C C . GLU A 1 90 ? 27.789 -3.783 -10.285 1.00 91.75 90 GLU A C 1
ATOM 762 O O . GLU A 1 90 ? 28.922 -4.118 -10.636 1.00 91.75 90 GLU A O 1
ATOM 767 N N . HIS A 1 91 ? 26.836 -3.434 -11.136 1.00 93.69 91 HIS A N 1
ATOM 768 C CA . HIS A 1 91 ? 27.000 -3.366 -12.579 1.00 93.69 91 HIS A CA 1
ATOM 769 C C . HIS A 1 91 ? 26.534 -2.000 -13.065 1.00 93.69 91 HIS A C 1
ATOM 771 O O . HIS A 1 91 ? 25.556 -1.460 -12.547 1.00 93.69 91 HIS A O 1
ATOM 777 N N . GLU A 1 92 ? 27.219 -1.454 -14.063 1.00 95.75 92 GLU A N 1
ATOM 778 C CA . GLU A 1 92 ? 26.849 -0.197 -14.706 1.00 95.75 92 GLU A CA 1
ATOM 779 C C . GLU A 1 92 ? 26.752 -0.408 -16.211 1.00 95.75 92 GLU A C 1
ATOM 781 O O . GLU A 1 92 ? 27.652 -0.978 -16.828 1.00 95.75 92 GLU A O 1
ATOM 786 N N . GLU A 1 93 ? 25.654 0.060 -16.791 1.00 96.81 93 GLU A N 1
ATOM 787 C CA . GLU A 1 93 ? 25.388 0.017 -18.227 1.00 96.81 93 GLU A CA 1
ATOM 788 C C . GLU A 1 93 ? 24.821 1.359 -18.687 1.00 96.81 93 GLU A C 1
ATOM 790 O O . GLU A 1 93 ? 24.203 2.084 -17.901 1.00 96.81 93 GLU A O 1
ATOM 795 N N . THR A 1 94 ? 25.047 1.697 -19.958 1.00 97.75 94 THR A N 1
ATOM 796 C CA . THR A 1 94 ? 24.537 2.926 -20.569 1.00 97.75 94 THR A CA 1
ATOM 797 C C . THR A 1 94 ? 23.449 2.634 -21.593 1.00 97.75 94 THR A C 1
ATOM 799 O O . THR A 1 94 ? 23.534 1.678 -22.363 1.00 97.75 94 THR A O 1
ATOM 802 N N . PHE A 1 95 ? 22.423 3.481 -21.602 1.00 97.81 95 PHE A N 1
ATOM 803 C CA . PHE A 1 95 ? 21.239 3.355 -22.445 1.00 97.81 95 PHE A CA 1
ATOM 804 C C . PHE A 1 95 ? 20.901 4.699 -23.082 1.00 97.81 95 PHE A C 1
ATOM 806 O O . PHE A 1 95 ? 21.161 5.752 -22.506 1.00 97.81 95 PHE A O 1
ATOM 813 N N . ASP A 1 96 ? 20.280 4.673 -24.257 1.00 97.44 96 ASP A N 1
ATOM 814 C CA . ASP A 1 96 ? 19.837 5.901 -24.933 1.00 97.44 96 ASP A CA 1
ATOM 815 C C . ASP A 1 96 ? 18.555 6.471 -24.304 1.00 97.44 96 ASP A C 1
ATOM 817 O O . ASP A 1 96 ? 18.307 7.672 -24.358 1.00 97.44 96 ASP A O 1
ATOM 821 N N . ALA A 1 97 ? 17.757 5.620 -23.654 1.00 96.44 97 ALA A N 1
ATOM 822 C CA . ALA A 1 97 ? 16.541 6.001 -22.945 1.00 96.44 97 ALA A CA 1
ATOM 823 C C . ALA A 1 97 ? 16.304 5.098 -21.726 1.00 96.44 97 ALA A C 1
ATOM 825 O O . ALA A 1 97 ? 16.743 3.947 -21.698 1.00 96.44 97 ALA A O 1
ATOM 826 N N . VAL A 1 98 ? 15.565 5.613 -20.740 1.00 95.81 98 VAL 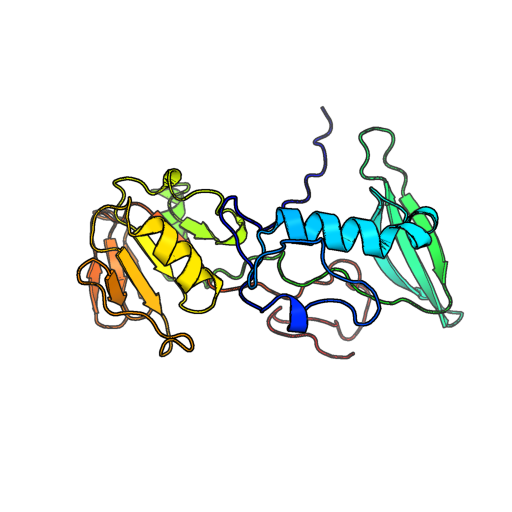A N 1
ATOM 827 C CA . VAL A 1 98 ? 15.121 4.867 -19.554 1.00 95.81 98 VAL A CA 1
ATOM 828 C C . VAL A 1 98 ? 13.622 5.067 -19.358 1.00 95.81 98 VAL A C 1
ATOM 830 O O . VAL A 1 98 ? 13.134 6.193 -19.369 1.00 95.81 98 VAL A O 1
ATOM 833 N N . ILE A 1 99 ? 12.900 3.966 -19.141 1.00 96.19 99 ILE A N 1
ATOM 834 C CA . ILE A 1 99 ? 11.486 3.971 -18.752 1.00 96.19 99 ILE A CA 1
ATOM 835 C C . ILE A 1 99 ? 11.392 3.494 -17.306 1.00 96.19 99 ILE A C 1
ATOM 837 O O . ILE A 1 99 ? 11.863 2.407 -16.966 1.00 96.19 99 ILE A O 1
ATOM 841 N N . VAL A 1 100 ? 10.769 4.302 -16.450 1.00 95.06 100 VAL A N 1
ATOM 842 C CA . VAL A 1 100 ? 10.619 4.002 -15.024 1.00 95.06 100 VAL A CA 1
ATOM 843 C C . VAL A 1 100 ? 9.227 3.437 -14.752 1.00 95.06 100 VAL A C 1
ATOM 845 O O . VAL A 1 100 ? 8.228 4.139 -14.861 1.00 95.06 100 VAL A O 1
ATOM 848 N N . ALA A 1 101 ? 9.173 2.158 -14.371 1.00 96.00 101 ALA A N 1
ATOM 849 C CA . ALA A 1 101 ? 7.939 1.422 -14.076 1.00 96.00 101 ALA A CA 1
ATOM 850 C C . ALA A 1 101 ? 8.011 0.685 -12.720 1.00 96.00 101 ALA A C 1
ATOM 852 O O . ALA A 1 101 ? 7.594 -0.463 -12.593 1.00 96.00 101 ALA A O 1
ATOM 853 N N . ASN A 1 102 ? 8.570 1.326 -11.687 1.00 94.75 102 ASN A N 1
ATOM 854 C CA . ASN A 1 102 ? 8.819 0.707 -10.373 1.00 94.75 102 ASN A CA 1
ATOM 855 C C . ASN A 1 102 ? 7.583 0.611 -9.455 1.00 94.75 102 ASN A C 1
ATOM 857 O O . ASN A 1 102 ? 7.680 0.053 -8.361 1.00 94.75 102 ASN A O 1
ATOM 861 N N . GLY A 1 103 ? 6.439 1.154 -9.880 1.00 94.44 103 GLY A N 1
ATOM 862 C CA . GLY A 1 103 ? 5.216 1.225 -9.078 1.00 94.44 103 GLY A CA 1
ATOM 863 C C . GLY A 1 103 ? 5.280 2.255 -7.941 1.00 94.44 103 GLY A C 1
ATOM 864 O O . GLY A 1 103 ? 6.318 2.851 -7.668 1.00 94.44 103 GLY A O 1
ATOM 865 N N . HIS A 1 104 ? 4.144 2.480 -7.274 1.00 94.19 104 HIS A N 1
ATOM 866 C CA . HIS A 1 104 ? 4.003 3.513 -6.233 1.00 94.19 104 HIS A CA 1
ATOM 867 C C . HIS A 1 104 ? 3.256 3.041 -4.969 1.00 94.19 104 HIS A C 1
ATOM 869 O O . HIS A 1 104 ? 2.996 3.835 -4.074 1.00 94.19 104 HIS A O 1
ATOM 875 N N . PHE A 1 105 ? 2.962 1.742 -4.835 1.00 95.25 105 PHE A N 1
ATOM 876 C CA . PHE A 1 105 ? 2.320 1.162 -3.642 1.00 95.25 105 PHE A CA 1
ATOM 877 C C . PHE A 1 105 ? 3.308 0.404 -2.749 1.00 95.25 105 PHE A C 1
ATOM 879 O O . PHE A 1 105 ? 3.077 -0.740 -2.358 1.00 95.25 105 PHE A O 1
ATOM 886 N N . ASN A 1 106 ? 4.446 1.038 -2.447 1.00 93.38 106 ASN A N 1
ATOM 887 C CA . ASN A 1 106 ? 5.490 0.430 -1.620 1.00 93.38 106 ASN A CA 1
ATOM 888 C C . ASN A 1 106 ? 5.843 1.236 -0.364 1.00 93.38 106 ASN A C 1
ATOM 890 O O . ASN A 1 106 ? 6.060 0.617 0.673 1.00 93.38 106 ASN A O 1
ATOM 894 N N . ILE A 1 107 ? 5.906 2.570 -0.404 1.00 95.31 107 ILE A N 1
ATOM 895 C CA . ILE A 1 107 ? 6.260 3.382 0.775 1.00 95.31 107 ILE A CA 1
ATOM 896 C C . ILE A 1 107 ? 4.977 3.780 1.517 1.00 95.31 107 ILE A C 1
ATOM 898 O O . ILE A 1 107 ? 4.222 4.575 0.965 1.00 95.31 107 ILE A O 1
ATOM 902 N N . PRO A 1 108 ? 4.675 3.222 2.708 1.00 96.62 108 PRO A N 1
ATOM 903 C CA . PRO A 1 108 ? 3.450 3.547 3.439 1.00 96.62 108 PRO A CA 1
ATOM 904 C C . PRO A 1 108 ? 3.339 5.037 3.758 1.00 96.62 108 PRO A C 1
ATOM 906 O O . PRO A 1 108 ? 4.316 5.644 4.193 1.00 96.62 108 PRO A O 1
ATOM 909 N N . CYS A 1 109 ? 2.143 5.599 3.618 1.00 96.00 109 CYS A N 1
ATOM 910 C CA . CYS A 1 109 ? 1.834 6.926 4.135 1.00 96.00 109 CYS A CA 1
ATOM 911 C C . CYS A 1 109 ? 1.151 6.775 5.495 1.00 96.00 109 CYS A C 1
ATOM 913 O O . CYS A 1 109 ? 0.001 6.352 5.551 1.00 96.00 109 CYS A O 1
ATOM 915 N N . ILE A 1 110 ? 1.841 7.096 6.592 1.00 96.31 110 ILE A N 1
ATOM 916 C CA . ILE A 1 110 ? 1.257 7.176 7.941 1.00 96.31 110 ILE A CA 1
ATOM 917 C C . ILE A 1 110 ? 1.409 8.628 8.411 1.00 96.31 110 ILE A C 1
ATOM 919 O O . ILE A 1 110 ? 2.535 9.051 8.678 1.00 96.31 110 ILE A O 1
ATOM 923 N N . PRO A 1 111 ? 0.318 9.412 8.485 1.00 93.38 111 PRO A N 1
ATOM 924 C CA . PRO A 1 111 ? 0.380 10.789 8.959 1.00 93.38 111 PRO A CA 1
ATOM 925 C C . PRO A 1 111 ? 0.882 10.865 10.402 1.00 93.38 111 PRO A C 1
ATOM 927 O O . PRO A 1 111 ? 0.448 10.087 11.252 1.00 93.38 111 PRO A O 1
ATOM 930 N N . ALA A 1 112 ? 1.756 11.830 10.686 1.00 94.75 112 ALA A N 1
ATOM 931 C CA . ALA A 1 112 ? 2.170 12.113 12.052 1.00 94.75 112 ALA A CA 1
ATOM 932 C C . ALA A 1 112 ? 0.973 12.632 12.864 1.00 94.75 112 ALA A C 1
ATOM 934 O O . ALA A 1 112 ? 0.267 13.544 12.435 1.00 94.75 112 ALA A O 1
ATOM 935 N N . VAL A 1 113 ? 0.765 12.060 14.048 1.00 97.81 113 VAL A N 1
ATOM 936 C CA . VAL A 1 113 ? -0.284 12.464 14.990 1.00 97.81 113 VAL A CA 1
ATOM 937 C C . VAL A 1 113 ? 0.352 12.655 16.359 1.00 97.81 113 VAL A C 1
ATOM 939 O O . VAL A 1 113 ? 1.260 11.915 16.745 1.00 97.81 113 VAL A O 1
ATOM 942 N N . LYS A 1 114 ? -0.125 13.646 17.110 1.00 98.62 114 LYS A N 1
ATOM 943 C CA . LYS A 1 114 ? 0.356 13.926 18.464 1.00 98.62 114 LYS A CA 1
ATOM 944 C C . LYS A 1 114 ? 0.276 12.669 19.346 1.00 98.62 114 LYS A C 1
ATOM 946 O O . LYS A 1 114 ? -0.748 11.987 19.351 1.00 98.62 114 LYS A O 1
ATOM 951 N N . GLY A 1 115 ? 1.341 12.375 20.093 1.00 98.31 115 GLY A N 1
ATOM 952 C CA . GLY A 1 115 ? 1.403 11.235 21.018 1.00 98.31 115 GLY A CA 1
ATOM 953 C C . GLY A 1 115 ? 1.695 9.875 20.367 1.00 98.31 115 GLY A C 1
ATOM 954 O O . GLY A 1 115 ? 1.731 8.860 21.063 1.00 98.31 115 GLY A O 1
ATOM 955 N N . MET A 1 116 ? 1.857 9.813 19.037 1.00 97.81 116 MET A N 1
ATOM 956 C CA . MET A 1 116 ? 2.052 8.552 18.309 1.00 97.81 116 MET A CA 1
ATOM 957 C C . MET A 1 116 ? 3.377 7.856 18.663 1.00 97.81 116 MET A C 1
ATOM 959 O O . MET A 1 116 ? 3.424 6.625 18.710 1.00 97.81 116 MET A O 1
ATOM 963 N N . GLU A 1 117 ? 4.448 8.612 18.911 1.00 97.75 117 GLU A N 1
ATOM 964 C CA . GLU A 1 117 ? 5.761 8.058 19.266 1.00 97.75 117 GLU A CA 1
ATOM 965 C C . GLU A 1 117 ? 5.733 7.430 20.667 1.00 97.75 117 GLU A C 1
ATOM 967 O O . GLU A 1 117 ? 6.136 6.277 20.858 1.00 97.75 117 GLU A O 1
ATOM 972 N N . GLU A 1 118 ? 5.158 8.140 21.638 1.00 98.38 118 GLU A N 1
ATOM 973 C CA . GLU A 1 118 ? 4.956 7.654 23.001 1.00 98.38 118 GLU A CA 1
ATOM 974 C C . GLU A 1 118 ? 4.021 6.441 23.026 1.00 98.38 118 GLU A C 1
ATOM 976 O O . GLU A 1 118 ? 4.284 5.466 23.731 1.00 98.38 118 GLU A O 1
ATOM 981 N N . TRP A 1 119 ? 2.957 6.463 22.217 1.00 98.50 119 TRP A N 1
ATOM 982 C CA . TRP A 1 119 ? 2.068 5.320 22.026 1.00 98.50 119 TRP A CA 1
ATOM 983 C C . TRP A 1 119 ? 2.803 4.106 21.465 1.00 98.50 119 TRP A C 1
ATOM 985 O O . TRP A 1 119 ? 2.673 3.011 22.005 1.00 98.50 119 TRP A O 1
ATOM 995 N N . SER A 1 120 ? 3.586 4.284 20.400 1.00 97.50 120 SER A N 1
ATOM 996 C CA . SER A 1 120 ? 4.314 3.189 19.746 1.00 97.50 120 SER A CA 1
ATOM 997 C C . SER A 1 120 ? 5.365 2.575 20.668 1.00 97.50 120 SER A C 1
ATOM 999 O O . SER A 1 120 ? 5.595 1.368 20.623 1.00 97.50 120 SER A O 1
ATOM 1001 N N . THR A 1 121 ? 5.956 3.391 21.543 1.00 98.00 121 THR A N 1
ATOM 1002 C CA . THR A 1 121 ? 6.873 2.937 22.593 1.00 98.00 121 THR A CA 1
ATOM 1003 C C . THR A 1 121 ? 6.139 2.141 23.676 1.00 98.00 121 THR A C 1
ATOM 1005 O O . THR A 1 121 ? 6.611 1.083 24.087 1.00 98.00 121 THR A O 1
ATOM 1008 N N . ALA A 1 122 ? 4.977 2.620 24.132 1.00 98.25 122 ALA A N 1
ATOM 1009 C CA . ALA A 1 122 ? 4.186 1.961 25.173 1.00 98.25 122 ALA A CA 1
ATOM 1010 C C . ALA A 1 122 ? 3.491 0.675 24.688 1.00 98.25 122 ALA A C 1
ATOM 1012 O O . ALA A 1 122 ? 3.348 -0.278 25.455 1.00 98.25 122 ALA A O 1
ATOM 1013 N N . TYR A 1 123 ? 3.073 0.640 23.420 1.00 98.12 123 TYR A N 1
ATOM 1014 C CA . TYR A 1 123 ? 2.305 -0.445 22.808 1.00 98.12 123 TYR A CA 1
ATOM 1015 C C . TYR A 1 123 ? 2.907 -0.869 21.455 1.00 98.12 123 TYR A C 1
ATOM 1017 O O . TYR A 1 123 ? 2.285 -0.649 20.406 1.00 98.12 123 TYR A O 1
ATOM 1025 N N . PRO A 1 124 ? 4.102 -1.491 21.441 1.00 97.56 124 PRO A N 1
ATOM 1026 C CA . PRO A 1 124 ? 4.762 -1.892 20.202 1.00 97.56 124 PRO A CA 1
ATOM 1027 C C . PRO A 1 124 ? 3.879 -2.798 19.336 1.00 97.56 124 PRO A C 1
ATOM 1029 O O . PRO A 1 124 ? 3.246 -3.731 19.829 1.00 97.56 124 PRO A O 1
ATOM 1032 N N . GLY A 1 125 ? 3.828 -2.519 18.031 1.00 96.25 125 GLY A N 1
ATOM 1033 C CA . GLY A 1 125 ? 3.043 -3.294 17.060 1.00 96.25 125 GLY A CA 1
ATOM 1034 C C . GLY A 1 125 ? 1.533 -3.026 17.065 1.00 96.25 125 GLY A C 1
ATOM 1035 O O . GLY A 1 125 ? 0.812 -3.631 16.275 1.00 96.25 125 GLY A O 1
ATOM 1036 N N . SER A 1 126 ? 1.036 -2.120 17.915 1.00 97.75 126 SER A N 1
ATOM 1037 C CA . SER A 1 126 ? -0.385 -1.735 17.919 1.00 97.75 126 SER A CA 1
ATOM 1038 C C . SER A 1 126 ? -0.776 -0.837 16.741 1.00 97.75 126 SER A C 1
ATOM 1040 O O . SER A 1 126 ? -1.940 -0.831 16.356 1.00 97.75 126 SER A O 1
ATOM 1042 N N . ILE A 1 127 ? 0.174 -0.108 16.149 1.00 98.31 127 ILE A N 1
ATOM 1043 C CA . ILE A 1 127 ? -0.021 0.671 14.922 1.00 98.31 127 ILE A CA 1
ATOM 1044 C C . ILE A 1 127 ? 0.591 -0.103 13.753 1.00 98.31 127 ILE A C 1
ATOM 1046 O O . ILE A 1 127 ? 1.750 -0.512 13.808 1.00 98.31 127 ILE A O 1
ATOM 1050 N N . SER A 1 128 ? -0.180 -0.287 12.684 1.00 98.00 128 SER A N 1
ATOM 1051 C CA . SER A 1 128 ? 0.276 -0.920 11.445 1.00 98.00 128 SER A CA 1
ATOM 1052 C C . SER A 1 128 ? -0.297 -0.209 10.218 1.00 98.00 128 SER A C 1
ATOM 1054 O O . SER A 1 128 ? -1.143 0.678 10.331 1.00 98.00 128 SER A O 1
ATOM 1056 N N . HIS A 1 129 ? 0.157 -0.601 9.031 1.00 98.50 129 HIS A N 1
ATOM 1057 C CA . HIS A 1 129 ? -0.325 -0.100 7.746 1.00 98.50 129 HIS A CA 1
ATOM 1058 C C . HIS A 1 129 ? -0.899 -1.238 6.900 1.00 98.50 129 HIS A C 1
ATOM 1060 O O . HIS A 1 129 ? -0.429 -2.371 6.981 1.00 98.50 129 HIS A O 1
ATOM 1066 N N . SER A 1 130 ? -1.847 -0.921 6.017 1.00 98.19 130 SER A N 1
ATOM 1067 C CA . SER A 1 130 ? -2.472 -1.858 5.069 1.00 98.19 130 SER A CA 1
ATOM 1068 C C . SER A 1 130 ? -1.465 -2.693 4.265 1.00 98.19 130 SER A C 1
ATOM 1070 O O . SER A 1 130 ? -1.720 -3.857 3.993 1.00 98.19 130 SER A O 1
ATOM 1072 N N . LYS A 1 131 ? -0.271 -2.153 3.981 1.00 97.50 131 LYS A N 1
ATOM 1073 C CA . LYS A 1 131 ? 0.856 -2.881 3.358 1.00 97.50 131 LYS A CA 1
ATOM 1074 C C . LYS A 1 131 ? 1.205 -4.195 4.078 1.00 97.50 131 LYS A C 1
ATOM 1076 O O . LYS A 1 131 ? 1.613 -5.166 3.441 1.00 97.50 131 LYS A O 1
ATOM 1081 N N . PHE A 1 132 ? 1.089 -4.206 5.402 1.00 97.12 132 PHE A N 1
ATOM 1082 C CA . PHE A 1 132 ? 1.460 -5.326 6.267 1.00 97.12 132 PHE A CA 1
ATOM 1083 C C . PHE A 1 132 ? 0.264 -6.210 6.643 1.00 97.12 132 PHE A C 1
ATOM 1085 O O . PHE A 1 132 ? 0.439 -7.220 7.321 1.00 97.12 132 PHE A O 1
ATOM 1092 N N . TYR A 1 133 ? -0.947 -5.857 6.210 1.00 97.69 133 TYR A N 1
ATOM 1093 C CA . TYR A 1 133 ? -2.130 -6.688 6.400 1.00 97.69 133 TYR A CA 1
ATOM 1094 C C . TYR A 1 133 ? -2.016 -7.985 5.583 1.00 97.69 133 TYR A C 1
ATOM 1096 O O . TYR A 1 133 ? -1.532 -7.961 4.453 1.00 97.69 133 TYR A O 1
ATOM 1104 N N . ARG A 1 134 ? -2.451 -9.119 6.146 1.00 96.50 134 ARG A N 1
ATOM 1105 C CA . ARG A 1 134 ? -2.472 -10.428 5.461 1.00 96.50 134 ARG A CA 1
ATOM 1106 C C . ARG A 1 134 ? -3.789 -11.157 5.663 1.00 96.50 134 ARG A C 1
ATOM 1108 O O . ARG A 1 134 ? -4.442 -11.513 4.691 1.00 96.50 134 ARG A O 1
ATOM 1115 N N . THR A 1 135 ? -4.192 -11.317 6.920 1.00 97.06 135 THR A N 1
ATOM 1116 C CA . THR A 1 135 ? -5.456 -11.954 7.296 1.00 97.06 135 THR A CA 1
ATOM 1117 C C . THR A 1 135 ? -6.150 -11.153 8.398 1.00 97.06 135 THR A C 1
ATOM 1119 O O . THR A 1 135 ? -5.496 -10.372 9.106 1.00 97.06 135 THR A O 1
ATOM 1122 N N . PRO A 1 136 ? -7.473 -11.324 8.579 1.00 96.88 136 PRO A N 1
ATOM 1123 C CA . PRO A 1 136 ? -8.190 -10.689 9.680 1.00 96.88 136 PRO A CA 1
ATOM 1124 C C . PRO A 1 136 ? -7.874 -11.317 11.046 1.00 96.88 136 PRO A C 1
ATOM 1126 O O . PRO A 1 136 ? -8.115 -10.676 12.063 1.00 96.88 136 PRO A O 1
ATOM 1129 N N . ASP A 1 137 ? -7.286 -12.517 11.093 1.00 96.69 137 ASP A N 1
ATOM 1130 C CA . ASP A 1 137 ? -7.086 -13.293 12.330 1.00 96.69 137 ASP A CA 1
ATOM 1131 C C . ASP A 1 137 ? -6.263 -12.539 13.381 1.00 96.69 137 ASP A C 1
ATOM 1133 O O . ASP A 1 137 ? -6.517 -12.641 14.580 1.00 96.69 137 ASP A O 1
ATOM 1137 N N . GLN A 1 138 ? -5.315 -11.706 12.941 1.00 94.62 138 GLN A N 1
ATOM 1138 C CA . GLN A 1 138 ? -4.513 -10.869 13.838 1.00 94.62 138 GLN A CA 1
ATOM 1139 C C . GLN A 1 138 ? -5.333 -9.798 14.586 1.00 94.62 138 GLN A C 1
ATOM 1141 O O . GLN A 1 138 ? -4.816 -9.190 15.528 1.00 94.62 138 GLN A O 1
ATOM 1146 N N . TYR A 1 139 ? -6.583 -9.558 14.184 1.00 97.88 139 TYR A N 1
ATOM 1147 C CA . TYR A 1 139 ? -7.520 -8.602 14.779 1.00 97.88 139 TYR A CA 1
ATOM 1148 C C . TYR A 1 139 ? -8.669 -9.268 15.543 1.00 97.88 139 TYR A C 1
ATOM 1150 O O . TYR A 1 139 ? -9.509 -8.564 16.105 1.00 97.88 139 TYR A O 1
ATOM 1158 N N . ALA A 1 140 ? -8.707 -10.602 15.598 1.00 98.00 140 ALA A N 1
ATOM 1159 C CA . ALA A 1 140 ? -9.772 -11.325 16.275 1.00 98.00 140 ALA A CA 1
ATOM 1160 C C . ALA A 1 140 ? -9.857 -10.934 17.765 1.00 98.00 140 ALA A C 1
ATOM 1162 O O . ALA A 1 140 ? -8.851 -10.932 18.475 1.00 98.00 140 ALA A O 1
ATOM 1163 N N . GLY A 1 141 ? -11.054 -10.568 18.231 1.00 98.12 141 GLY A N 1
ATOM 1164 C CA . GLY A 1 141 ? -11.332 -10.155 19.611 1.00 98.12 141 GLY A CA 1
ATOM 1165 C C . GLY A 1 141 ? -10.718 -8.818 20.048 1.00 98.12 141 GLY A C 1
ATOM 1166 O O . GLY A 1 141 ? -10.875 -8.442 21.205 1.00 98.12 141 GLY A O 1
ATOM 1167 N N . LYS A 1 142 ? -10.035 -8.091 19.156 1.00 98.50 142 LYS A N 1
ATOM 1168 C CA . LYS A 1 142 ? -9.381 -6.807 19.456 1.00 98.50 142 LYS A CA 1
ATOM 1169 C C . LYS A 1 142 ? -10.321 -5.631 19.224 1.00 98.50 142 LYS A C 1
ATOM 1171 O O . LYS A 1 142 ? -11.111 -5.671 18.283 1.00 98.50 142 LYS A O 1
ATOM 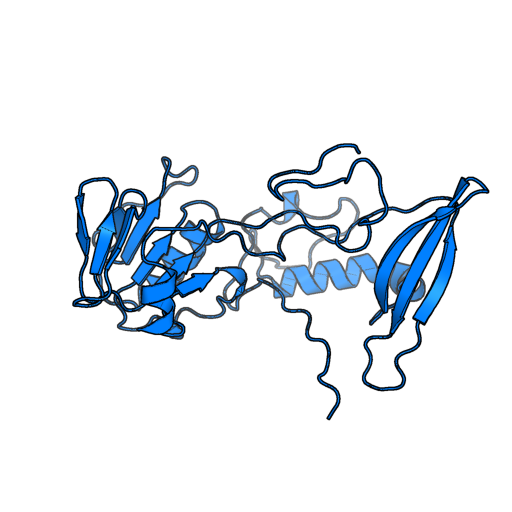1176 N N . LYS A 1 143 ? -10.202 -4.553 19.998 1.00 98.44 143 LYS A N 1
ATOM 1177 C CA . LYS A 1 143 ? -10.827 -3.264 19.653 1.00 98.44 143 LYS A CA 1
ATOM 1178 C C . LYS A 1 143 ? -9.988 -2.544 18.594 1.00 98.44 143 LYS A C 1
ATOM 1180 O O . LYS A 1 143 ? -8.838 -2.185 18.851 1.00 98.44 143 LYS A O 1
ATOM 1185 N N . VAL A 1 144 ? -10.542 -2.357 17.396 1.00 98.69 144 VAL A N 1
ATOM 1186 C CA . VAL A 1 144 ? -9.775 -1.918 16.216 1.00 98.69 144 VAL A CA 1
ATOM 1187 C C . VAL A 1 144 ? -10.249 -0.568 15.693 1.00 98.69 144 VAL A C 1
ATOM 1189 O O . VAL A 1 144 ? -11.449 -0.331 15.562 1.00 98.69 144 VAL A O 1
ATOM 1192 N N . ILE A 1 145 ? -9.288 0.284 15.332 1.00 98.56 145 ILE A N 1
ATOM 1193 C CA . ILE A 1 145 ? -9.507 1.475 14.509 1.00 98.56 145 ILE A CA 1
ATOM 1194 C C . ILE A 1 145 ? -8.876 1.248 13.134 1.00 98.56 145 ILE A C 1
ATOM 1196 O O . ILE A 1 145 ? -7.673 1.012 13.034 1.00 98.56 145 ILE A O 1
ATOM 1200 N N . VAL A 1 146 ? -9.657 1.363 12.065 1.00 98.25 146 VAL A N 1
ATOM 1201 C CA . VAL A 1 146 ? -9.155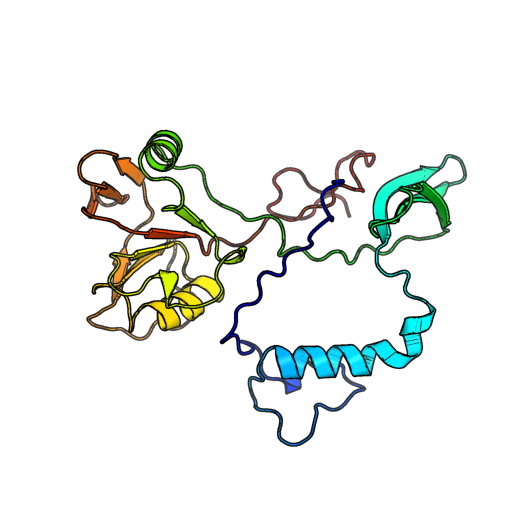 1.460 10.687 1.00 98.25 146 VAL A CA 1
ATOM 1202 C C . VAL A 1 146 ? -9.157 2.931 10.282 1.00 98.25 146 VAL A C 1
ATOM 1204 O O . VAL A 1 146 ? -10.179 3.603 10.391 1.00 98.25 146 VAL A O 1
ATOM 1207 N N . VAL A 1 147 ? -8.015 3.449 9.832 1.00 98.25 147 VAL A N 1
ATOM 1208 C CA . VAL A 1 147 ? -7.853 4.856 9.433 1.00 98.25 147 VAL A CA 1
ATOM 1209 C C . VAL A 1 147 ? -7.798 4.955 7.911 1.00 98.25 147 VAL A C 1
ATOM 1211 O O . VAL A 1 147 ? -6.878 4.430 7.294 1.00 98.25 147 VAL A O 1
ATOM 1214 N N . GLY A 1 148 ? -8.744 5.661 7.301 1.00 95.88 148 GLY A N 1
ATOM 1215 C CA . GLY A 1 148 ? -8.900 5.791 5.851 1.00 95.88 148 GLY A CA 1
ATOM 1216 C C . GLY A 1 148 ? -10.066 4.962 5.307 1.00 95.88 148 GLY A C 1
ATOM 1217 O O . GLY A 1 148 ? -10.333 3.856 5.766 1.00 95.88 148 GLY A O 1
ATOM 1218 N N . ASN A 1 149 ? -10.762 5.507 4.308 1.00 92.31 149 ASN A N 1
ATOM 1219 C CA . ASN A 1 149 ? -12.022 4.975 3.770 1.00 92.31 149 ASN A CA 1
ATOM 1220 C C . ASN A 1 149 ? -12.036 4.845 2.232 1.00 92.31 149 ASN A C 1
ATOM 1222 O O . ASN A 1 149 ? -13.098 4.784 1.619 1.00 92.31 149 ASN A O 1
ATOM 1226 N N . SER A 1 150 ? -10.858 4.799 1.602 1.00 92.25 150 SER A N 1
ATOM 1227 C CA . SER A 1 150 ? -10.728 4.405 0.191 1.00 92.25 150 SER A CA 1
ATOM 1228 C C . SER A 1 150 ? -10.745 2.870 0.055 1.00 92.25 150 SER A C 1
ATOM 1230 O O . SER A 1 150 ? -11.036 2.169 1.025 1.00 92.25 150 SER A O 1
ATOM 1232 N N . ALA A 1 151 ? -10.410 2.337 -1.123 1.00 93.00 151 ALA A N 1
ATOM 1233 C CA . ALA A 1 151 ? -10.492 0.910 -1.455 1.00 93.00 151 ALA A CA 1
ATOM 1234 C C . ALA A 1 151 ? -9.931 -0.014 -0.354 1.00 93.00 151 ALA A C 1
ATOM 1236 O O . ALA A 1 151 ? -10.653 -0.876 0.137 1.00 93.00 151 ALA A O 1
ATOM 1237 N N . SER A 1 152 ? -8.692 0.211 0.107 1.00 94.94 152 SER A N 1
ATOM 1238 C CA . SER A 1 152 ? -8.079 -0.627 1.150 1.00 94.94 152 SER A CA 1
ATOM 1239 C C . SER A 1 152 ? -8.796 -0.549 2.497 1.00 94.94 152 SER A C 1
ATOM 1241 O O . SER A 1 152 ? -8.929 -1.563 3.170 1.00 94.94 152 SER A O 1
ATOM 1243 N N . GLY A 1 153 ? -9.243 0.641 2.910 1.00 95.12 153 GLY A N 1
ATOM 1244 C CA . GLY A 1 153 ? -9.912 0.823 4.200 1.00 95.12 153 GLY A CA 1
ATOM 1245 C C . GLY A 1 153 ? -11.288 0.166 4.232 1.00 95.12 153 GLY A C 1
ATOM 1246 O O . GLY A 1 153 ? -11.652 -0.466 5.222 1.00 95.12 153 GLY A O 1
ATOM 1247 N N . VAL A 1 154 ? -12.028 0.265 3.125 1.00 92.56 154 VAL A N 1
ATOM 1248 C CA . VAL A 1 154 ? -13.331 -0.389 2.965 1.00 92.56 154 VAL A CA 1
ATOM 1249 C C . VAL A 1 154 ? -13.173 -1.906 2.934 1.00 92.56 154 VAL A C 1
ATOM 1251 O O . VAL A 1 154 ? -13.825 -2.587 3.726 1.00 92.56 154 VAL A O 1
ATOM 1254 N N . ASP A 1 155 ? -12.285 -2.421 2.081 1.00 95.12 155 ASP A N 1
ATOM 1255 C CA . ASP A 1 155 ? -12.096 -3.862 1.912 1.00 95.12 155 ASP A CA 1
ATOM 1256 C C . ASP A 1 155 ? -11.562 -4.514 3.193 1.00 95.12 155 ASP A C 1
ATOM 1258 O O . ASP A 1 155 ? -12.237 -5.349 3.796 1.00 95.12 155 ASP A O 1
ATOM 1262 N N . ILE A 1 156 ? -10.415 -4.051 3.699 1.00 96.62 156 ILE A N 1
ATOM 1263 C CA . ILE A 1 156 ? -9.795 -4.637 4.892 1.00 96.62 156 ILE A CA 1
ATOM 1264 C C . ILE A 1 156 ? -10.695 -4.456 6.120 1.00 96.62 156 ILE A C 1
ATOM 1266 O O . ILE A 1 156 ? -10.836 -5.378 6.926 1.00 96.62 156 ILE A O 1
ATOM 1270 N N . GLY A 1 157 ? -11.356 -3.301 6.254 1.00 95.31 157 GLY A N 1
ATOM 1271 C CA . GLY A 1 157 ? -12.331 -3.073 7.319 1.00 95.31 157 GLY A CA 1
ATOM 1272 C C . GLY A 1 157 ? -13.471 -4.094 7.286 1.00 95.31 157 GLY A C 1
ATOM 1273 O O . GLY A 1 157 ? -13.821 -4.649 8.326 1.00 95.31 157 GLY A O 1
ATOM 1274 N N . SER A 1 158 ? -14.002 -4.413 6.100 1.00 93.94 158 SER A N 1
ATOM 1275 C CA . SER A 1 158 ? -15.049 -5.433 5.938 1.00 93.94 158 SER A CA 1
ATOM 1276 C C . SER A 1 158 ? -14.581 -6.845 6.309 1.00 93.94 158 SER A C 1
ATOM 1278 O O . SER A 1 158 ? -15.361 -7.627 6.845 1.00 93.94 158 SER A O 1
ATOM 1280 N N . GLN A 1 159 ? -13.298 -7.159 6.101 1.00 95.81 159 GLN A N 1
ATOM 1281 C CA . GLN A 1 159 ? -12.724 -8.449 6.489 1.00 95.81 159 GLN A CA 1
ATOM 1282 C C . GLN A 1 159 ? -12.474 -8.556 7.998 1.00 95.81 159 GLN A C 1
ATOM 1284 O O . GLN A 1 159 ? -12.578 -9.646 8.561 1.00 95.81 159 GLN A O 1
ATOM 1289 N N . ILE A 1 160 ? -12.127 -7.445 8.656 1.00 96.69 160 ILE A N 1
ATOM 1290 C CA . ILE A 1 160 ? -11.852 -7.393 10.100 1.00 96.69 160 ILE A CA 1
ATOM 1291 C C . ILE A 1 160 ? -13.151 -7.417 10.918 1.00 96.69 160 ILE A C 1
ATOM 1293 O O . ILE A 1 160 ? -13.217 -8.134 11.921 1.00 96.69 160 ILE A O 1
ATOM 1297 N N . GLN A 1 161 ? -14.177 -6.676 10.481 1.00 95.69 161 GLN A N 1
ATOM 1298 C CA . GLN A 1 161 ? -15.431 -6.439 11.213 1.00 95.69 161 GLN A CA 1
ATOM 1299 C C . GLN A 1 161 ? -16.109 -7.701 11.789 1.00 95.69 161 GLN A C 1
ATOM 1301 O O . GLN A 1 161 ? -16.591 -7.625 12.917 1.00 95.69 161 GLN A O 1
ATOM 1306 N N . PRO A 1 162 ? -16.139 -8.865 11.108 1.00 94.88 162 PRO A N 1
ATOM 1307 C CA . PRO A 1 162 ? -16.774 -10.069 11.651 1.00 94.88 162 PRO A CA 1
ATOM 1308 C C . PRO A 1 162 ? -16.027 -10.722 12.822 1.00 94.88 162 PRO A C 1
ATOM 1310 O O . PRO A 1 162 ? -16.584 -11.594 13.482 1.00 94.88 162 PRO A O 1
ATOM 1313 N N . SER A 1 163 ? -14.755 -10.372 13.039 1.00 94.00 163 SER A N 1
ATOM 1314 C CA . SER A 1 163 ? -13.881 -11.047 14.010 1.00 94.00 163 SER A CA 1
ATOM 1315 C C . SER A 1 163 ? -13.360 -10.140 15.121 1.00 94.00 163 SER A C 1
ATOM 1317 O O . SER A 1 163 ? -12.958 -10.651 16.166 1.00 94.00 163 SER A O 1
ATOM 1319 N N . CYS A 1 164 ? -13.352 -8.817 14.931 1.00 97.44 164 CYS A N 1
ATOM 1320 C CA . CYS A 1 164 ? -12.910 -7.878 15.958 1.00 97.44 164 CYS A CA 1
ATOM 1321 C C . CYS A 1 164 ? -13.940 -7.732 17.090 1.00 97.44 164 CYS A C 1
ATOM 1323 O O . CYS A 1 164 ? -15.090 -8.147 16.966 1.00 97.44 164 CYS A O 1
ATOM 1325 N N . SER A 1 165 ? -13.531 -7.118 18.201 1.00 97.25 165 SER A N 1
ATOM 1326 C CA . SER A 1 165 ? -14.469 -6.681 19.236 1.00 97.25 165 SER A CA 1
ATOM 1327 C C . SER A 1 165 ? -15.323 -5.538 18.673 1.00 97.25 165 SER A C 1
ATOM 1329 O O . SER A 1 165 ? -14.749 -4.524 18.259 1.00 97.25 165 SER A O 1
ATOM 1331 N N . PRO A 1 166 ? -16.658 -5.684 18.584 1.00 95.00 166 PRO A N 1
ATOM 1332 C CA . PRO A 1 166 ? -17.507 -4.651 18.016 1.00 95.00 166 PRO A CA 1
ATOM 1333 C C . PRO A 1 166 ? -17.646 -3.451 18.974 1.00 95.00 166 PRO A C 1
ATOM 1335 O O . PRO A 1 166 ? -17.623 -3.624 20.196 1.00 95.00 166 PRO A O 1
ATOM 1338 N N . PRO A 1 167 ? -17.849 -2.234 18.444 1.00 95.94 167 PRO A N 1
ATOM 1339 C CA . PRO A 1 167 ? -17.887 -1.906 17.019 1.00 95.94 167 PRO A CA 1
ATOM 1340 C C . PRO A 1 167 ? -16.481 -1.736 16.417 1.00 95.94 167 PRO A C 1
ATOM 1342 O O . PRO A 1 167 ? -15.559 -1.256 17.080 1.00 95.94 167 PRO A O 1
ATOM 1345 N N . LEU A 1 168 ? -16.336 -2.048 15.126 1.00 97.25 168 LEU A N 1
ATOM 1346 C CA . LEU A 1 168 ? -15.184 -1.609 14.339 1.00 97.25 168 LEU A CA 1
ATOM 1347 C C . LEU A 1 168 ? -15.252 -0.089 14.157 1.00 97.25 168 LEU A C 1
ATOM 1349 O O . LEU A 1 168 ? -16.250 0.438 13.661 1.00 97.25 168 LEU A O 1
ATOM 1353 N N . LEU A 1 169 ? -14.182 0.616 14.514 1.00 97.38 169 LEU A N 1
ATOM 1354 C CA . LEU A 1 169 ? -14.107 2.066 14.364 1.00 97.38 169 LEU A CA 1
ATOM 1355 C C . LEU A 1 169 ? -13.437 2.430 13.037 1.00 97.38 169 LEU A C 1
ATOM 1357 O O . LEU A 1 169 ? -12.334 1.968 12.748 1.00 97.38 169 LEU A O 1
ATOM 1361 N N . MET A 1 170 ? -14.073 3.290 12.249 1.00 95.88 170 MET A N 1
ATOM 1362 C CA . MET A 1 170 ? -13.549 3.779 10.973 1.00 95.88 170 MET A CA 1
ATOM 1363 C C . MET A 1 170 ? -13.256 5.267 11.071 1.00 95.88 170 MET A C 1
ATOM 1365 O O . MET A 1 170 ? -14.172 6.076 11.106 1.00 95.88 170 MET A O 1
ATOM 1369 N N . SER A 1 171 ? -11.986 5.647 11.111 1.00 96.62 171 SER A N 1
ATOM 1370 C CA . SER A 1 171 ? -11.585 7.053 11.160 1.00 96.62 171 SER A CA 1
ATOM 1371 C C . SER A 1 171 ? -11.291 7.576 9.758 1.00 96.62 171 SER A C 1
ATOM 1373 O O . SER A 1 171 ? -10.463 7.009 9.042 1.00 96.62 171 SER A O 1
ATOM 1375 N N . SER A 1 172 ? -11.931 8.669 9.345 1.00 93.56 172 SER A N 1
ATOM 1376 C CA . SER A 1 172 ? -11.679 9.284 8.035 1.00 93.56 172 SER A CA 1
ATOM 1377 C C . SER A 1 172 ? -11.806 10.803 8.054 1.00 93.56 172 SER A C 1
ATOM 1379 O O . SER A 1 172 ? -12.571 11.358 8.833 1.00 93.56 172 SER A O 1
ATOM 1381 N N . LYS A 1 173 ? -11.064 11.473 7.161 1.00 90.56 173 LYS A N 1
ATOM 1382 C CA . LYS A 1 173 ? -11.056 12.943 7.004 1.00 90.56 173 LYS A CA 1
ATOM 1383 C C . LYS A 1 173 ? -12.073 13.489 5.998 1.00 90.56 173 LYS A C 1
ATOM 1385 O O . LYS A 1 173 ? -12.188 14.697 5.837 1.00 90.56 173 LYS A O 1
ATOM 1390 N N . SER A 1 174 ? -12.730 12.609 5.256 1.00 84.75 174 SER A N 1
ATOM 1391 C CA . SER A 1 174 ? -13.643 12.955 4.170 1.00 84.75 174 SER A CA 1
ATOM 1392 C C . SER A 1 174 ? -14.730 11.902 4.072 1.00 84.75 174 SER A C 1
ATOM 1394 O O . SER A 1 174 ? -14.496 10.755 4.452 1.00 84.75 174 SER A O 1
ATOM 1396 N N . GLU A 1 175 ? -15.870 12.272 3.498 1.00 77.00 175 GLU A N 1
ATOM 1397 C CA . GLU A 1 175 ? -16.934 11.324 3.176 1.00 77.00 175 GLU A CA 1
ATOM 1398 C C . GLU A 1 175 ? -16.402 10.154 2.329 1.00 77.00 175 GLU A C 1
ATOM 1400 O O . GLU A 1 175 ? -15.502 10.347 1.497 1.00 77.00 175 GLU A O 1
ATOM 1405 N N . PRO A 1 176 ? -16.907 8.929 2.544 1.00 70.31 176 PRO A N 1
ATOM 1406 C CA . PRO A 1 176 ? -16.472 7.770 1.786 1.00 70.31 176 PRO A CA 1
ATOM 1407 C C . PRO A 1 176 ? -16.891 7.908 0.320 1.00 70.31 176 PRO A C 1
ATOM 1409 O O . PRO A 1 176 ? -18.051 8.145 -0.003 1.00 70.31 176 PRO A O 1
ATOM 1412 N N . PHE A 1 177 ? -15.924 7.742 -0.584 1.00 66.31 177 PHE A N 1
ATOM 1413 C CA . PHE A 1 177 ? -16.179 7.745 -2.028 1.00 66.31 177 PHE A CA 1
ATOM 1414 C C . PHE A 1 177 ? -16.888 6.462 -2.495 1.00 66.31 177 PHE A C 1
ATOM 1416 O O . PHE A 1 177 ? -17.623 6.465 -3.479 1.00 66.31 177 PHE A O 1
ATOM 1423 N N . LEU A 1 178 ? -16.659 5.354 -1.787 1.00 66.88 178 LEU A N 1
ATOM 1424 C CA . LEU A 1 178 ? -17.315 4.070 -2.019 1.00 66.88 178 LEU A CA 1
ATOM 1425 C C . LEU A 1 178 ? -18.494 3.919 -1.056 1.00 66.88 178 LEU A C 1
ATOM 1427 O O . LEU A 1 178 ? -18.413 4.347 0.093 1.00 66.88 178 LEU A O 1
ATOM 1431 N N . VAL A 1 179 ? -19.576 3.282 -1.510 1.00 61.19 179 VAL A N 1
ATOM 1432 C CA . VAL A 1 179 ? -20.758 3.039 -0.674 1.00 61.19 179 VAL A CA 1
ATOM 1433 C C . VAL A 1 179 ? -20.354 2.189 0.531 1.00 61.19 179 VAL A C 1
ATOM 1435 O O . VAL A 1 179 ? -20.003 1.020 0.389 1.00 61.19 179 VAL A O 1
ATOM 1438 N N . ASN A 1 180 ? -20.408 2.783 1.720 1.00 60.19 180 ASN A N 1
ATOM 1439 C CA . ASN A 1 180 ? -20.266 2.065 2.976 1.00 60.19 180 ASN A CA 1
ATOM 1440 C C . ASN A 1 180 ? -21.669 1.626 3.405 1.00 60.19 180 ASN A C 1
ATOM 1442 O O . ASN A 1 180 ? -22.519 2.468 3.691 1.00 60.19 180 ASN A O 1
ATOM 1446 N N . THR A 1 181 ? -21.951 0.324 3.400 1.00 62.50 181 THR A N 1
ATOM 1447 C CA . THR A 1 181 ? -23.241 -0.179 3.888 1.00 62.50 181 THR A CA 1
ATOM 1448 C C . THR A 1 181 ? -23.316 0.076 5.396 1.00 62.50 181 THR A C 1
ATOM 1450 O O . THR A 1 181 ? -22.425 -0.388 6.114 1.00 62.50 181 THR A O 1
ATOM 1453 N N . PRO A 1 182 ? -24.337 0.792 5.904 1.00 66.06 182 PRO A N 1
ATOM 1454 C CA . PRO A 1 182 ? -24.489 0.998 7.338 1.00 66.06 182 PRO A CA 1
ATOM 1455 C C . PRO A 1 182 ? -24.555 -0.352 8.055 1.00 66.06 182 PRO A C 1
ATOM 1457 O O . PRO A 1 182 ? -25.352 -1.216 7.685 1.00 66.06 182 PRO A O 1
ATOM 1460 N N . SER A 1 183 ? -23.715 -0.535 9.069 1.00 73.62 183 SER A N 1
ATOM 1461 C CA . SER A 1 183 ? -23.688 -1.731 9.909 1.00 73.62 183 SER A CA 1
ATOM 1462 C C . SER A 1 183 ? -23.719 -1.293 11.371 1.00 73.62 183 SER A C 1
ATOM 1464 O O . SER A 1 183 ? -22.962 -0.392 11.727 1.00 73.62 183 SER A O 1
ATOM 1466 N N . PRO A 1 184 ? -24.555 -1.902 12.232 1.00 76.00 184 PRO A N 1
ATOM 1467 C CA . PRO A 1 184 ? -24.561 -1.582 13.660 1.00 76.00 184 PRO A CA 1
ATOM 1468 C C . PRO A 1 184 ? -23.214 -1.895 14.332 1.00 76.00 184 PRO A C 1
ATOM 1470 O O . PRO A 1 184 ? -22.880 -1.289 15.347 1.00 76.00 184 PRO A O 1
ATOM 1473 N N . ASP A 1 185 ? -22.416 -2.784 13.733 1.00 87.94 185 ASP A N 1
ATOM 1474 C CA . ASP A 1 185 ? -21.105 -3.203 14.233 1.00 87.94 185 ASP A CA 1
ATOM 1475 C C . ASP A 1 185 ? -19.953 -2.343 13.684 1.00 87.94 185 ASP A C 1
ATOM 1477 O O . ASP A 1 185 ? -18.781 -2.697 13.839 1.00 87.94 185 ASP A O 1
ATOM 1481 N N . LYS A 1 186 ? -20.263 -1.219 13.024 1.00 90.50 186 LYS A N 1
ATOM 1482 C CA . LYS A 1 186 ? -19.289 -0.301 12.427 1.00 90.50 186 LYS A CA 1
ATOM 1483 C C . LYS A 1 186 ? -19.668 1.145 12.743 1.00 90.50 186 LYS A C 1
ATOM 1485 O O . LYS A 1 186 ? -20.784 1.571 12.471 1.00 90.50 186 LYS A O 1
ATOM 1490 N N . ILE A 1 187 ? -18.733 1.904 13.309 1.00 93.25 187 ILE A N 1
ATOM 1491 C CA . ILE A 1 187 ? -18.944 3.311 13.668 1.00 93.25 187 ILE A CA 1
ATOM 1492 C C . ILE A 1 187 ? -17.909 4.174 12.960 1.00 93.25 187 ILE A C 1
ATOM 1494 O O . ILE A 1 187 ? -16.704 3.992 13.148 1.00 93.25 187 ILE A O 1
ATOM 1498 N N . ASP A 1 188 ? -18.391 5.144 12.189 1.00 93.00 188 ASP A N 1
ATOM 1499 C CA . ASP A 1 188 ? -17.545 6.170 11.593 1.00 93.00 188 ASP A CA 1
ATOM 1500 C C . ASP A 1 188 ? -17.133 7.202 12.658 1.00 93.00 188 ASP A C 1
ATOM 1502 O O . ASP A 1 188 ? -17.914 7.607 13.523 1.00 93.00 188 ASP A O 1
ATOM 1506 N N . LYS A 1 189 ? -15.866 7.601 12.612 1.00 95.62 189 LYS A N 1
ATOM 1507 C CA . LYS A 1 189 ? -15.216 8.549 13.514 1.00 95.62 189 LYS A CA 1
ATOM 1508 C C . LYS A 1 189 ? -14.501 9.626 12.688 1.00 95.62 189 LYS A C 1
ATOM 1510 O O . LYS A 1 189 ? -14.008 9.333 11.592 1.00 95.62 189 LYS A O 1
ATOM 1515 N N . PRO A 1 190 ? -14.373 10.855 13.215 1.00 96.69 190 PRO A N 1
ATOM 1516 C CA . PRO A 1 190 ? -13.524 11.865 12.594 1.00 96.69 190 PRO A CA 1
ATOM 1517 C C . PRO A 1 190 ? -12.042 11.448 12.645 1.00 96.69 190 PRO A C 1
ATOM 1519 O O . PRO A 1 190 ? -11.712 10.379 13.177 1.00 96.69 190 PRO A O 1
ATOM 1522 N N . PRO A 1 191 ? -11.117 12.244 12.085 1.00 98.00 191 PRO A N 1
ATOM 1523 C CA . PRO A 1 191 ? -9.690 11.971 12.196 1.00 98.00 191 PRO A CA 1
ATOM 1524 C C . PRO A 1 191 ? -9.222 11.854 13.650 1.00 98.00 191 PRO A C 1
ATOM 1526 O O . PRO A 1 191 ? -9.786 12.451 14.571 1.00 98.00 191 PRO A O 1
ATOM 1529 N N . ILE A 1 192 ? -8.168 11.065 13.855 1.00 98.50 192 ILE A N 1
ATOM 1530 C CA . ILE A 1 192 ? -7.491 10.972 15.149 1.00 98.50 192 ILE A CA 1
ATOM 1531 C C . ILE A 1 192 ? -6.723 12.274 15.386 1.00 98.50 192 ILE A C 1
ATOM 1533 O O . ILE A 1 192 ? -5.838 12.624 14.608 1.00 98.50 192 ILE A O 1
ATOM 1537 N N . ALA A 1 193 ? -7.020 12.947 16.493 1.00 98.38 193 ALA A N 1
ATOM 1538 C CA . ALA A 1 193 ? -6.332 14.160 16.913 1.00 98.38 193 ALA A CA 1
ATOM 1539 C C . ALA A 1 193 ? -5.094 13.858 17.776 1.00 98.38 193 ALA A C 1
ATOM 1541 O O . ALA A 1 193 ? -4.080 14.550 17.680 1.00 98.38 193 ALA A O 1
ATOM 1542 N N . GLU A 1 194 ? -5.171 12.848 18.651 1.00 98.62 194 GLU A N 1
ATOM 1543 C CA . GLU A 1 194 ? -4.118 12.559 19.630 1.00 98.62 194 GLU A CA 1
ATOM 1544 C C . GLU A 1 194 ? -4.179 11.111 20.140 1.00 98.62 194 GLU A C 1
ATOM 1546 O O . GLU A 1 194 ? -5.248 10.596 20.477 1.00 98.62 194 GLU A O 1
ATOM 1551 N N . PHE A 1 195 ? -3.012 10.480 20.269 1.00 98.69 195 PHE A N 1
ATOM 1552 C CA . PHE A 1 195 ? -2.838 9.225 20.995 1.00 98.69 195 PHE A CA 1
ATOM 1553 C C . PHE A 1 195 ? -2.510 9.502 22.465 1.00 98.69 195 PHE A C 1
ATOM 1555 O O . PHE A 1 195 ? -1.617 10.284 22.787 1.00 98.69 195 PHE A O 1
ATOM 1562 N N . LEU A 1 196 ? -3.219 8.837 23.375 1.00 98.31 196 LEU A N 1
ATOM 1563 C CA . LEU A 1 196 ? -3.071 8.985 24.820 1.00 98.31 196 LEU A CA 1
ATOM 1564 C C . LEU A 1 196 ? -2.692 7.629 25.423 1.00 98.31 196 LEU A C 1
ATOM 1566 O O . LEU A 1 196 ? -3.481 6.686 25.419 1.00 98.31 196 LEU A O 1
ATOM 1570 N N . THR A 1 197 ? -1.491 7.526 25.992 1.00 97.12 197 THR A N 1
ATOM 1571 C CA . THR A 1 197 ? -0.992 6.249 26.530 1.00 97.12 197 THR A CA 1
ATOM 1572 C C . THR A 1 197 ? -1.849 5.723 27.681 1.00 97.12 197 THR A C 1
ATOM 1574 O O . THR A 1 197 ? -2.093 4.527 27.780 1.00 97.12 197 THR A O 1
ATOM 1577 N N . LYS A 1 198 ? -2.393 6.597 28.535 1.00 97.38 198 LYS A N 1
ATOM 1578 C CA . LYS A 1 198 ? -3.282 6.175 29.626 1.00 97.38 198 LYS A CA 1
ATOM 1579 C C . LYS A 1 198 ? -4.518 5.441 29.079 1.00 97.38 198 LYS A C 1
ATOM 1581 O O . LYS A 1 198 ? -5.256 5.986 28.260 1.00 97.38 198 LYS A O 1
ATOM 1586 N N . ASN A 1 199 ? -4.763 4.230 29.585 1.00 96.88 199 ASN A N 1
ATOM 1587 C CA . ASN A 1 199 ? -5.888 3.358 29.213 1.00 96.88 199 ASN A CA 1
ATOM 1588 C C . ASN A 1 199 ? -5.980 3.046 27.708 1.00 96.88 199 ASN A C 1
ATOM 1590 O O . ASN A 1 199 ? -7.074 2.783 27.213 1.00 96.88 199 ASN A O 1
ATOM 1594 N N . ARG A 1 200 ? -4.861 3.114 26.966 1.00 98.06 200 ARG A N 1
ATOM 1595 C CA . ARG A 1 200 ? -4.851 2.892 25.508 1.00 98.06 200 ARG A CA 1
ATOM 1596 C C . ARG A 1 200 ? -5.914 3.745 24.804 1.00 98.06 200 ARG A C 1
ATOM 1598 O O . ARG A 1 200 ? -6.740 3.230 24.051 1.00 98.06 200 ARG A O 1
ATOM 1605 N N . SER A 1 201 ? -5.922 5.043 25.107 1.00 98.56 201 SER A N 1
ATOM 1606 C CA . SER A 1 201 ? -6.972 5.948 24.650 1.00 98.56 201 SER A CA 1
ATOM 1607 C C . SER A 1 201 ? -6.596 6.683 23.361 1.00 98.56 201 SER A C 1
ATOM 1609 O O . SER A 1 201 ? -5.469 7.143 23.192 1.00 98.56 201 SER A O 1
ATOM 1611 N N . VAL A 1 202 ? -7.561 6.862 22.468 1.00 98.75 202 VAL A N 1
ATOM 1612 C CA . VAL A 1 202 ? -7.419 7.616 21.218 1.00 98.75 202 VAL A CA 1
ATOM 1613 C C . VAL A 1 202 ? -8.456 8.733 21.209 1.00 98.75 202 VAL A C 1
ATOM 1615 O O . VAL A 1 202 ? -9.647 8.470 21.374 1.00 98.75 202 VAL A O 1
ATOM 1618 N N . ARG A 1 203 ? -8.006 9.981 21.052 1.00 98.69 203 ARG A N 1
ATOM 1619 C CA . ARG A 1 203 ? -8.870 11.165 20.953 1.00 98.69 203 ARG A CA 1
ATOM 1620 C C . ARG A 1 203 ? -9.087 11.517 19.486 1.00 98.69 203 ARG A C 1
ATOM 1622 O O . ARG A 1 203 ? -8.117 11.660 18.742 1.00 98.69 203 ARG A O 1
ATOM 1629 N N . PHE A 1 204 ? -10.337 11.721 19.096 1.00 98.62 204 PHE A N 1
ATOM 1630 C CA . PHE A 1 204 ? -10.708 12.188 17.761 1.00 98.62 204 PHE A CA 1
ATOM 1631 C C . PHE A 1 204 ? -10.910 13.709 17.729 1.00 98.62 204 PHE A C 1
ATOM 1633 O O . PHE A 1 204 ? -11.001 14.359 18.773 1.00 98.62 204 PHE A O 1
ATOM 1640 N N . GLU A 1 205 ? -10.958 14.294 16.534 1.00 98.12 205 GLU A N 1
ATOM 1641 C CA . GLU A 1 205 ? -11.094 15.749 16.346 1.00 98.12 205 GLU A CA 1
ATOM 1642 C C . GLU A 1 205 ? -12.408 16.335 16.889 1.00 98.12 205 GLU A C 1
ATOM 1644 O O . GLU A 1 205 ? -12.441 17.506 17.261 1.00 98.12 205 GLU A O 1
ATOM 1649 N N . ASP A 1 206 ? -13.466 15.531 17.020 1.00 97.00 206 ASP A N 1
ATOM 1650 C CA . ASP A 1 206 ? -14.723 15.934 17.675 1.00 97.00 206 ASP A CA 1
ATOM 1651 C C . ASP A 1 206 ? -14.637 15.958 19.215 1.00 97.00 206 ASP A C 1
ATOM 1653 O O . ASP A 1 206 ? -15.608 16.283 19.898 1.00 97.00 206 ASP A O 1
ATOM 1657 N N . GLY A 1 207 ? -13.477 15.610 19.776 1.00 97.56 207 GLY A N 1
ATOM 1658 C CA . GLY A 1 207 ? -13.232 15.538 21.211 1.00 97.56 207 GLY A CA 1
ATOM 1659 C C . GLY A 1 207 ? -13.656 14.221 21.861 1.00 97.56 207 GLY A C 1
ATOM 1660 O O . GLY A 1 207 ? -13.381 14.038 23.051 1.00 97.56 207 GLY A O 1
ATOM 1661 N N . THR A 1 208 ? -14.273 13.291 21.124 1.00 98.06 208 THR A N 1
ATOM 1662 C CA . THR A 1 208 ? -14.582 11.954 21.645 1.00 98.06 208 THR A CA 1
ATOM 1663 C C . THR A 1 208 ? -13.300 11.171 21.917 1.00 98.06 208 THR A C 1
ATOM 1665 O O . THR A 1 208 ? -12.273 11.354 21.257 1.00 98.06 208 THR A O 1
ATOM 1668 N N . ILE A 1 209 ? -13.343 10.304 22.931 1.00 98.25 209 ILE A N 1
ATOM 1669 C CA . ILE A 1 209 ? -12.204 9.482 23.346 1.00 98.25 209 ILE A CA 1
ATOM 1670 C C . ILE A 1 209 ? -12.640 8.025 23.372 1.00 98.25 209 ILE A C 1
ATOM 1672 O O . ILE A 1 209 ? -13.583 7.672 24.076 1.00 98.25 209 ILE A O 1
ATOM 1676 N N . GLU A 1 210 ? -11.913 7.181 22.648 1.00 98.38 210 GLU A N 1
ATOM 1677 C CA . GLU A 1 210 ? -12.078 5.731 22.689 1.00 98.38 210 GLU A CA 1
ATOM 1678 C C . GLU A 1 210 ? -10.959 5.102 23.501 1.00 98.38 210 GLU A C 1
ATOM 1680 O O . GLU A 1 210 ? -9.790 5.359 23.240 1.00 98.38 210 GLU A O 1
ATOM 1685 N N . GLN A 1 211 ? -11.322 4.292 24.493 1.00 98.25 211 GLN A N 1
ATOM 1686 C CA . GLN A 1 211 ? -10.382 3.604 25.384 1.00 98.25 211 GLN A CA 1
ATOM 1687 C C . GLN A 1 211 ? -10.196 2.146 24.976 1.00 98.25 211 GLN A C 1
ATOM 1689 O O . GLN A 1 211 ? -10.979 1.628 24.173 1.00 98.25 211 GLN A O 1
ATOM 1694 N N . ASP A 1 212 ? -9.183 1.503 25.557 1.00 98.31 212 ASP A N 1
ATOM 1695 C CA . ASP A 1 212 ? -8.879 0.081 25.382 1.00 98.31 212 ASP A CA 1
ATOM 1696 C C . ASP A 1 212 ? -8.652 -0.300 23.911 1.00 98.31 212 ASP A C 1
ATOM 1698 O O . ASP A 1 212 ? -9.022 -1.382 23.466 1.00 98.31 212 ASP A O 1
ATOM 1702 N N . VAL A 1 213 ? -8.061 0.609 23.124 1.00 98.69 213 VAL A N 1
ATOM 1703 C CA . VAL A 1 213 ? -7.796 0.376 21.700 1.00 98.69 213 VAL A CA 1
ATOM 1704 C C . VAL A 1 213 ? -6.632 -0.597 21.539 1.00 98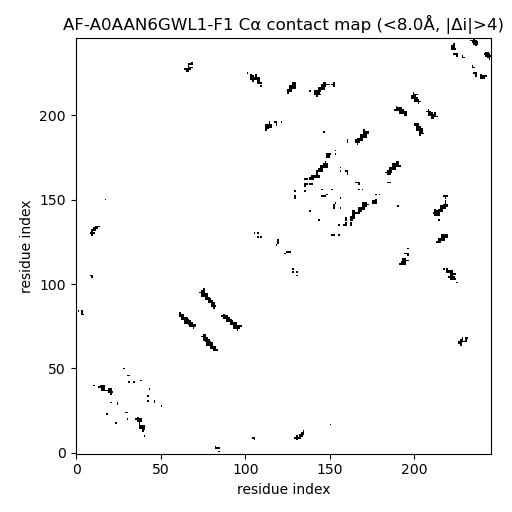.69 213 VAL A C 1
ATOM 1706 O O . VAL A 1 213 ? -5.493 -0.323 21.935 1.00 98.69 213 VAL A O 1
ATOM 1709 N N . ASP A 1 214 ? -6.915 -1.736 20.912 1.00 98.56 214 ASP A N 1
ATOM 1710 C CA . ASP A 1 214 ? -5.957 -2.819 20.748 1.00 98.56 214 ASP A CA 1
ATOM 1711 C C . ASP A 1 214 ? -5.073 -2.669 19.515 1.00 98.56 214 ASP A C 1
ATOM 1713 O O . ASP A 1 214 ? -3.882 -2.992 19.569 1.00 98.56 214 ASP A O 1
ATOM 1717 N N . ALA A 1 215 ? -5.656 -2.206 18.410 1.00 98.62 215 ALA A N 1
ATOM 1718 C CA . ALA A 1 215 ? -4.964 -2.070 17.139 1.00 98.62 215 ALA A CA 1
ATOM 1719 C C . ALA A 1 215 ? -5.476 -0.878 16.324 1.00 98.62 215 ALA A C 1
ATOM 1721 O O . ALA A 1 215 ? -6.675 -0.609 16.264 1.00 98.62 215 ALA A O 1
ATOM 1722 N N . ILE A 1 216 ? -4.552 -0.206 15.645 1.00 98.69 216 ILE A N 1
ATOM 1723 C CA . ILE A 1 216 ? -4.808 0.881 14.708 1.00 98.69 216 ILE A CA 1
ATOM 1724 C C . ILE A 1 216 ? -4.188 0.499 13.364 1.00 98.69 216 ILE A C 1
ATOM 1726 O O . ILE A 1 216 ? -2.976 0.306 13.255 1.00 98.69 216 ILE A O 1
ATOM 1730 N N . LEU A 1 217 ? -5.022 0.377 12.336 1.00 98.62 217 LEU A N 1
ATOM 1731 C CA . LEU A 1 217 ? -4.609 0.018 10.985 1.00 98.62 217 LEU A CA 1
ATOM 1732 C C . LEU A 1 217 ? -4.770 1.210 10.040 1.00 98.62 217 LEU A C 1
ATOM 1734 O O . LEU A 1 217 ? -5.879 1.568 9.649 1.00 98.62 217 LEU A O 1
ATOM 1738 N N . TYR A 1 218 ? -3.649 1.781 9.613 1.00 98.56 218 TYR A N 1
ATOM 1739 C CA . TYR A 1 218 ? -3.619 2.846 8.620 1.00 98.56 218 TYR A CA 1
ATOM 1740 C C . TYR A 1 218 ? -3.819 2.291 7.203 1.00 98.56 218 TYR A C 1
ATOM 1742 O O . TYR A 1 218 ? -3.005 1.535 6.676 1.00 98.56 218 TYR A O 1
ATOM 1750 N N . CYS A 1 219 ? -4.906 2.704 6.565 1.00 97.88 219 CYS A N 1
ATOM 1751 C CA . CYS A 1 219 ? -5.260 2.482 5.164 1.00 97.88 219 CYS A CA 1
ATOM 1752 C C . CYS A 1 219 ? -5.177 3.804 4.380 1.00 97.88 219 CYS A C 1
ATOM 1754 O O . CYS A 1 219 ? -6.058 4.148 3.593 1.00 97.88 219 CYS A O 1
ATOM 1756 N N . THR A 1 220 ? -4.109 4.563 4.626 1.00 96.69 220 THR A N 1
ATOM 1757 C CA . THR A 1 220 ? -3.908 5.955 4.189 1.00 96.69 220 THR A CA 1
ATOM 1758 C C . THR A 1 220 ? -3.062 6.096 2.923 1.00 96.69 220 THR A C 1
ATOM 1760 O O . THR A 1 220 ? -2.629 7.192 2.579 1.00 96.69 220 THR A O 1
ATOM 1763 N N . GLY A 1 221 ? -2.876 5.000 2.187 1.00 96.06 221 GLY A N 1
ATOM 1764 C CA . GLY A 1 221 ? -2.194 5.000 0.897 1.00 96.06 221 GLY A CA 1
ATOM 1765 C C . GLY A 1 221 ? -0.671 4.989 1.017 1.00 96.06 221 GLY A C 1
ATOM 1766 O O . GLY A 1 221 ? -0.098 4.476 1.976 1.00 96.06 221 GLY A O 1
ATOM 1767 N N . TYR A 1 222 ? -0.004 5.500 -0.011 1.00 96.94 222 TYR A N 1
ATOM 1768 C CA . TYR A 1 222 ? 1.437 5.363 -0.190 1.00 96.94 222 TYR A CA 1
ATOM 1769 C C . TYR A 1 222 ? 2.036 6.648 -0.756 1.00 96.94 222 TYR A C 1
ATOM 1771 O O . TYR A 1 222 ? 1.327 7.444 -1.369 1.00 96.94 222 TYR A O 1
ATOM 1779 N N . PHE A 1 223 ? 3.343 6.811 -0.583 1.00 94.88 223 PHE A N 1
ATOM 1780 C CA . PHE A 1 223 ? 4.124 7.848 -1.245 1.00 94.88 223 PHE A CA 1
ATOM 1781 C C . PHE A 1 223 ? 4.753 7.329 -2.544 1.00 94.88 223 PHE A C 1
ATOM 1783 O O . PHE A 1 223 ? 5.259 6.201 -2.604 1.00 94.88 223 PHE A O 1
ATOM 1790 N N . TYR A 1 224 ? 4.795 8.190 -3.561 1.00 93.50 224 TYR A N 1
ATOM 1791 C CA . TYR A 1 224 ? 5.689 8.046 -4.704 1.00 93.50 224 TYR A CA 1
ATOM 1792 C C . TYR A 1 224 ? 7.139 8.067 -4.225 1.00 93.50 224 TYR A C 1
ATOM 1794 O O . TYR A 1 224 ? 7.523 8.851 -3.358 1.00 93.50 224 TYR A O 1
ATOM 1802 N N . SER A 1 225 ? 7.960 7.184 -4.789 1.00 92.25 225 SER A N 1
ATOM 1803 C CA . SER A 1 225 ? 9.360 7.066 -4.404 1.00 92.25 225 SER A CA 1
ATOM 1804 C C . SER A 1 225 ? 10.194 6.561 -5.571 1.00 92.25 225 SER A C 1
ATOM 1806 O O . SER A 1 225 ? 9.915 5.500 -6.134 1.00 92.25 225 SER A O 1
ATOM 1808 N N . PHE A 1 226 ? 11.242 7.316 -5.895 1.00 93.75 226 PHE A N 1
ATOM 1809 C CA . PHE A 1 226 ? 12.227 6.976 -6.919 1.00 93.75 226 PHE A CA 1
ATOM 1810 C C . PHE A 1 226 ? 13.636 7.110 -6.327 1.00 93.75 226 PHE A C 1
ATOM 1812 O O . PHE A 1 226 ? 14.381 8.019 -6.687 1.00 93.75 226 PHE A O 1
ATOM 1819 N N . PRO A 1 227 ? 14.024 6.233 -5.382 1.00 91.50 227 PRO A N 1
ATOM 1820 C CA . PRO A 1 227 ? 15.280 6.379 -4.639 1.00 91.50 227 PRO A CA 1
ATOM 1821 C C . PRO A 1 227 ? 16.530 6.291 -5.532 1.00 91.50 227 PRO A C 1
ATOM 1823 O O . PRO A 1 227 ? 17.602 6.743 -5.139 1.00 91.50 227 PRO A O 1
ATOM 1826 N N . PHE A 1 228 ? 16.385 5.728 -6.734 1.00 94.31 228 PHE A N 1
ATOM 1827 C CA . PHE A 1 228 ? 17.422 5.630 -7.760 1.00 94.31 228 PHE A CA 1
ATOM 1828 C C . PHE A 1 228 ? 17.519 6.872 -8.666 1.00 94.31 228 PHE A C 1
ATOM 1830 O O . PHE A 1 228 ? 18.449 6.951 -9.454 1.00 94.31 228 PHE A O 1
ATOM 1837 N N . LEU A 1 229 ? 16.609 7.848 -8.561 1.00 93.50 229 LEU A N 1
ATOM 1838 C CA . LEU A 1 229 ? 16.648 9.118 -9.311 1.00 93.50 229 LEU A CA 1
ATOM 1839 C C . LEU A 1 229 ? 17.141 10.298 -8.459 1.00 93.50 229 LEU A C 1
ATOM 1841 O O . LEU A 1 229 ? 16.85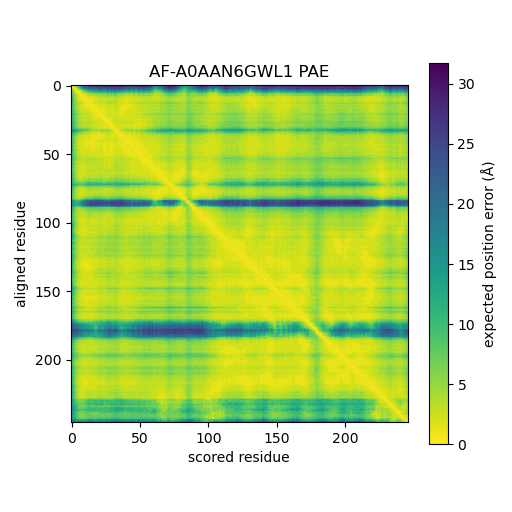7 11.455 -8.749 1.00 93.50 229 LEU A O 1
ATOM 1845 N N . LYS A 1 230 ? 17.880 10.014 -7.384 1.00 86.25 230 LYS A N 1
ATOM 1846 C CA . LYS A 1 230 ? 18.362 11.012 -6.412 1.00 86.25 230 LYS A CA 1
ATOM 1847 C C . LYS A 1 230 ? 19.330 12.056 -6.984 1.00 86.25 230 LYS A C 1
ATOM 1849 O O . LYS A 1 230 ? 19.590 13.056 -6.329 1.00 86.25 230 LYS A O 1
ATOM 1854 N N . SER A 1 231 ? 19.915 11.780 -8.145 1.00 85.19 231 SER A N 1
ATOM 1855 C CA . SER A 1 231 ? 20.886 12.632 -8.836 1.00 85.19 231 SER A CA 1
ATOM 1856 C C . SER A 1 231 ? 20.238 13.596 -9.834 1.00 85.19 231 SER A C 1
ATOM 1858 O O . SER A 1 231 ? 20.947 14.417 -10.412 1.00 85.19 231 SER A O 1
ATOM 1860 N N . LEU A 1 232 ? 18.917 13.514 -10.038 1.00 84.56 232 LEU A N 1
ATOM 1861 C CA . LEU A 1 232 ? 18.183 14.478 -10.853 1.00 84.56 232 LEU A CA 1
ATOM 1862 C C . LEU A 1 232 ? 17.993 15.796 -10.096 1.00 84.56 232 LEU A C 1
ATOM 1864 O O . LEU A 1 232 ? 17.589 15.799 -8.933 1.00 84.56 232 LEU A O 1
ATOM 1868 N N . ASP A 1 233 ? 18.256 16.899 -10.794 1.00 82.94 233 ASP A N 1
ATOM 1869 C CA . ASP A 1 233 ? 18.035 18.262 -10.320 1.00 82.94 233 ASP A CA 1
ATOM 1870 C C . ASP A 1 233 ? 17.224 19.043 -11.376 1.00 82.94 233 ASP A C 1
ATOM 1872 O O . ASP A 1 233 ? 17.696 19.193 -12.508 1.00 82.94 233 ASP A O 1
ATOM 1876 N N . PRO A 1 234 ? 16.001 19.506 -11.055 1.00 84.94 234 PRO A N 1
ATOM 1877 C CA . PRO A 1 234 ? 15.306 19.322 -9.779 1.00 84.94 234 PRO A CA 1
ATOM 1878 C C . PRO A 1 234 ? 14.885 17.858 -9.533 1.00 84.94 234 PRO A C 1
ATOM 1880 O O . PRO A 1 234 ? 14.720 17.088 -10.484 1.00 84.94 234 PRO A O 1
ATOM 1883 N N . PRO A 1 235 ? 14.670 17.451 -8.267 1.00 85.25 235 PRO A N 1
ATOM 1884 C CA . PRO A 1 235 ? 14.208 16.105 -7.948 1.00 85.25 235 PRO A CA 1
ATOM 1885 C C . PRO A 1 235 ? 12.808 15.842 -8.520 1.00 85.25 235 PRO A C 1
ATOM 1887 O O . PRO A 1 235 ? 11.954 16.731 -8.574 1.00 85.25 235 PRO A O 1
ATOM 1890 N N . VAL A 1 236 ? 12.550 14.584 -8.885 1.00 86.06 236 VAL A N 1
ATOM 1891 C CA . VAL A 1 236 ? 11.263 14.146 -9.464 1.00 86.06 236 VAL A CA 1
ATOM 1892 C C . VAL A 1 236 ? 10.145 13.972 -8.433 1.00 86.06 236 VAL A C 1
ATOM 1894 O O . VAL A 1 236 ? 8.976 13.835 -8.777 1.00 86.06 236 VAL A O 1
ATOM 1897 N N . VAL A 1 237 ? 10.490 13.920 -7.147 1.00 85.75 237 VAL A N 1
ATOM 1898 C CA . VAL A 1 237 ? 9.540 13.829 -6.035 1.00 85.75 237 VAL A CA 1
ATOM 1899 C C . VAL A 1 237 ? 10.103 14.618 -4.862 1.00 85.75 237 VAL A C 1
ATOM 1901 O O . VAL A 1 237 ? 11.259 14.429 -4.487 1.00 85.75 237 VAL A O 1
ATOM 1904 N N . THR A 1 238 ? 9.267 15.466 -4.266 1.00 82.56 238 THR A N 1
ATOM 1905 C CA . THR A 1 238 ? 9.604 16.286 -3.096 1.00 82.56 238 THR A CA 1
ATOM 1906 C C . THR A 1 238 ? 8.919 15.751 -1.836 1.00 82.56 238 THR A C 1
ATOM 1908 O O . THR A 1 238 ? 9.580 15.204 -0.957 1.00 82.56 238 THR A O 1
ATOM 1911 N N . SER A 1 239 ? 7.587 15.840 -1.763 1.00 83.69 239 SER A N 1
ATOM 1912 C CA . SER A 1 239 ? 6.786 15.382 -0.615 1.00 83.69 239 SER A CA 1
ATOM 1913 C C . SER A 1 239 ? 6.427 13.894 -0.649 1.00 83.69 239 SER A C 1
ATOM 1915 O O . SER A 1 239 ? 6.016 13.339 0.366 1.00 83.69 239 SER A O 1
ATOM 1917 N N . GLY A 1 240 ? 6.535 13.245 -1.812 1.00 85.38 240 GLY A N 1
ATOM 1918 C CA . GLY A 1 240 ? 6.021 11.889 -2.028 1.00 85.38 240 GLY A CA 1
ATOM 1919 C C . GLY A 1 240 ? 4.553 11.833 -2.452 1.00 85.38 240 GLY A C 1
ATOM 1920 O O . GLY A 1 240 ? 4.090 10.775 -2.862 1.00 85.38 240 GLY A O 1
ATOM 1921 N N . GLU A 1 241 ? 3.803 12.934 -2.387 1.00 85.44 241 GLU A N 1
ATOM 1922 C CA . GLU A 1 241 ? 2.365 12.927 -2.704 1.00 85.44 241 GLU A CA 1
ATOM 1923 C C . GLU A 1 241 ? 2.084 12.799 -4.205 1.00 85.44 241 GLU A C 1
ATOM 1925 O O . GLU A 1 241 ? 1.067 12.238 -4.610 1.00 85.44 241 GLU A O 1
ATOM 1930 N N . ARG A 1 242 ? 2.998 13.303 -5.038 1.00 86.56 242 ARG A N 1
ATOM 1931 C CA . ARG A 1 242 ? 2.923 13.251 -6.498 1.00 86.56 242 ARG A CA 1
ATOM 1932 C C . ARG A 1 242 ? 4.317 13.260 -7.111 1.00 86.56 242 ARG A C 1
ATOM 1934 O O . ARG A 1 242 ? 5.299 13.578 -6.440 1.00 86.56 242 ARG A O 1
ATOM 1941 N N . VAL A 1 243 ? 4.365 12.944 -8.398 1.00 85.75 243 VAL A N 1
ATOM 1942 C CA . VAL A 1 243 ? 5.549 13.153 -9.231 1.00 85.75 243 VAL A CA 1
ATOM 1943 C C . VAL A 1 243 ? 5.550 14.590 -9.739 1.00 85.75 243 VAL A C 1
ATOM 1945 O O . VAL A 1 243 ? 4.505 15.124 -10.114 1.00 85.75 243 VAL A O 1
ATOM 1948 N N . GLU A 1 244 ? 6.715 15.214 -9.723 1.00 81.00 244 GLU A N 1
ATOM 1949 C CA . GLU A 1 244 ? 6.971 16.566 -10.203 1.00 81.00 244 GLU A CA 1
ATOM 1950 C C . GLU A 1 244 ? 8.096 16.496 -11.245 1.00 81.00 244 GLU A C 1
ATOM 1952 O O . GLU A 1 244 ? 8.902 15.569 -11.228 1.00 81.00 244 GLU A O 1
ATOM 1957 N N . ASN A 1 245 ? 8.173 17.477 -12.144 1.00 68.88 245 ASN A N 1
ATOM 1958 C CA . ASN A 1 245 ? 9.330 17.650 -13.033 1.00 68.88 245 ASN A CA 1
ATOM 1959 C C . ASN A 1 245 ? 9.628 16.466 -13.990 1.00 68.88 245 ASN A C 1
ATOM 1961 O O . ASN A 1 245 ? 10.795 16.211 -14.291 1.00 68.88 245 ASN A O 1
ATOM 1965 N N . LEU A 1 246 ? 8.588 15.773 -14.483 1.00 63.59 246 LEU A N 1
ATOM 1966 C CA . LEU A 1 246 ? 8.649 14.802 -15.591 1.00 63.59 246 LEU A CA 1
ATOM 1967 C C . LEU A 1 246 ? 7.768 15.236 -16.765 1.00 63.59 246 LEU A C 1
ATOM 1969 O O . LEU A 1 246 ? 6.675 15.787 -16.497 1.00 63.59 246 LEU A O 1
#

Radius of gyration: 21.76 Å; Cα contacts (8 Å, |Δi|>4): 414; chains: 1; bounding box: 53×39×56 Å

Sequence (246 aa):
MPEETVFMTPLYDRLETNIPRDLMGFSDLDWPKDSQLFPRHETVLEYIKRYAEDIRHLIRYKTQVLDVCLTEDARWRVKTRDVSRQGVKEHEETFDAVIVANGHFNIPCIPAVKGMEEWSTAYPGSISHSKFYRTPDQYAGKKVIVVGNSASGVDIGSQIQPSCSPPLLMSSKSEPFLVNTPSPDKIDKPPIAEFLTKNRSVRFEDGTIEQDVDAILYCTGYFYSFPFLKSLDPPVVTSGERVENL

Solvent-accessible surface area (backbone atoms only — not comparable to full-atom values): 14570 Å² total; per-residue (Å²): 128,88,80,77,78,79,84,82,68,45,70,36,82,83,44,54,48,95,55,49,46,91,77,71,53,62,97,88,56,84,76,66,85,88,62,52,63,47,35,43,56,67,60,50,50,50,51,52,55,61,70,43,54,90,53,48,90,77,58,73,77,61,55,45,74,60,38,43,42,78,44,97,86,73,32,32,40,40,32,32,31,45,58,54,100,68,75,82,46,74,48,77,50,78,35,86,73,87,83,90,83,85,68,46,81,75,44,76,39,76,82,91,46,51,44,46,68,62,32,45,69,76,41,70,81,29,66,50,44,50,56,75,43,48,67,44,71,89,39,49,70,28,32,39,36,37,32,30,51,50,74,63,21,50,52,53,45,63,60,30,46,85,43,30,33,75,51,30,33,38,26,32,91,61,83,61,87,54,92,75,78,91,44,95,50,47,43,82,41,53,39,74,51,34,42,38,67,73,66,40,23,40,30,27,68,85,69,52,70,48,63,62,52,53,36,36,37,35,28,58,59,46,26,47,71,62,81,27,40,72,77,45,84,74,53,44,52,84,87,16,85,50,81,41,90,126

Foldseek 3Di:
DPDQDDDAFLDADADWAPAFPVVPDDPPDDQPPPADRGHHPVSVVVRVCVVCVVVPVVDDPQKAWQAWDADPVRWIKTWIWRRDPDDTDIDIDTGRDDDDDPDWQRADDDDDAACVVVQCVLQPPQEEESSPDHALPVQAQFAEEEEDQEPSSQVVLVRNQVGHDFQHEYEYQDDHPDDDDDDPRYDYAYHFHYADSVQRWTAHPVRDIDGRHRHYYYHPGGFGDDNRHPPDVVGQDDPRPDGDDD

Organism: NCBI:txid329885

pLDDT: mean 92.2, std 9.93, range [38.06, 98.75]

InterPro domains:
  IPR000960 Flavin monooxygenase FMO [PR00370] (12-30)
  IPR000960 Flavin monooxygenase FMO [PR00370] (36-51)
  IPR000960 Flavin monooxygenase FMO [PR00370] (95-111)
  IPR000960 Flavin monooxygenase FMO [PR00370] (128-142)
  IPR000960 Flavin monooxygenase FMO [PR00370] (206-233)
  IPR020946 Flavin monooxygenase-like [PF00743] (8-174)
  IPR020946 Flavin monooxygenase-like [PF00743] (198-230)
  IPR036188 FAD/NAD(P)-binding domain superfamily [G3DSA:3.50.50.60] (6-245)
  IPR036188 FAD/NAD(P)-binding domain superfamily [SSF51905] (7-156)
  IPR050346 Flavin-containing monooxygenases-like [PTHR23023] (8-162)

Secondary structure (DSSP, 8-state):
-PPP--------TT-B-SS-HHHHS-TTSPPPTT--SS-BHHHHHHHHHHHTGGGGGG--TTEEEEEEEE-TTS-EEEEEEE-SSS---EEEEEES-------SSSEE-----BTHHHHHHHSTTSEEEGGG---GGGGTT-EEEEE--SHHHHHHHHHHTTTSEEEEEEE-SS--SS-----TTEEEE--EEEEETGGGEEEETTS-EE-S--EEEE---EE---GGGTT-SS-S-SSSSS----